Protein AF-A0A6B0WED6-F1 (afdb_monomer_lite)

Foldseek 3Di:
DDDPDPCPPPDDVVVVVVVVVVVVVVVVVVVVVVVVVVVVVVVVVVVVVVVCCVVVVVVVVVVQVLVCQLQVDALVCLLVVVVVVNLVSNQVGPCVVPQKKKKWFDDPPDIQMWIAGNVVSDIDRDDDPVQVVVVVVVVVVLVCVLVVVDDDPQPGWDWDCVDVVHIDIKHFDADPVRRGGIMID

Secondary structure (DSSP, 8-state):
------------HHHHHHHHHHHHHHHHHHHHHHHHHHHHHHHHHHHHHHHHHHHHHHHHHHHHHHHHHHT---HHHHHTT-HHHHHHHHHHS--TT-S-EEEEEEETTEEEEEEEETTTTEEES---HHHHHHHHHHHHHHHHHHTT-----SSSEEEE-SSTTS-EEEEEEE-TTS-EEEEE-

Radius of gyration: 32.75 Å; chains: 1; bounding box: 94×31×85 Å

pLDDT: mean 73.16, std 12.07, range [35.31, 88.31]

Sequence (185 aa):
MHRFGLFRGRWRPDVAVVLVPLLAILVLQYLSSRRLAEVELIAHQTTIARYLDAVTADVRQVYEDAARKMLDIPADVLAAKRFDDIGRHFDAVDTSAARLLFAATLDGCLCLTRYYDPTAGTMSIGAEPDVEVVVLRASTLLRLRQQQWLDLDVSGLDVDEADPANRVVYRFVTGAGGNAIGLVG

Structure (mmCIF, N/CA/C/O backbone):
data_AF-A0A6B0WED6-F1
#
_entry.id   AF-A0A6B0WED6-F1
#
loop_
_atom_site.group_PDB
_atom_site.id
_atom_site.type_symbol
_atom_site.label_atom_id
_atom_site.label_alt_id
_atom_site.label_comp_id
_atom_site.label_asym_id
_atom_site.label_entity_id
_atom_site.label_seq_id
_atom_site.pdbx_PDB_ins_code
_atom_site.Cartn_x
_atom_site.Cartn_y
_atom_site.Cartn_z
_atom_site.occupancy
_atom_site.B_iso_or_equiv
_atom_site.auth_seq_id
_atom_site.auth_comp_id
_atom_site.auth_asym_id
_atom_site.auth_atom_id
_atom_site.pdbx_PDB_model_num
ATOM 1 N N . MET A 1 1 ? 74.799 7.420 -47.072 1.00 38.03 1 MET A N 1
ATOM 2 C CA . MET A 1 1 ? 73.727 8.442 -47.047 1.00 38.03 1 MET A CA 1
ATOM 3 C C . MET A 1 1 ? 72.638 8.021 -48.020 1.00 38.03 1 MET A C 1
ATOM 5 O O . MET A 1 1 ? 72.892 7.919 -49.214 1.00 38.03 1 MET A O 1
ATOM 9 N N . HIS A 1 2 ? 71.483 7.639 -47.475 1.00 37.81 2 HIS A N 1
ATOM 10 C CA . HIS A 1 2 ? 70.396 6.963 -48.181 1.00 37.81 2 HIS A CA 1
ATOM 11 C C . HIS A 1 2 ? 69.675 7.893 -49.164 1.00 37.81 2 HIS A C 1
ATOM 13 O O . HIS A 1 2 ? 69.118 8.917 -48.780 1.00 37.81 2 HIS A O 1
ATOM 19 N N . ARG A 1 3 ? 69.664 7.493 -50.441 1.00 35.31 3 ARG A N 1
ATOM 20 C CA . ARG A 1 3 ? 68.769 8.021 -51.473 1.00 35.31 3 ARG A CA 1
ATOM 21 C C . ARG A 1 3 ? 67.334 7.606 -51.134 1.00 35.31 3 ARG A C 1
ATOM 23 O O . ARG A 1 3 ? 66.995 6.433 -51.258 1.00 35.31 3 ARG A O 1
ATOM 30 N N . PHE A 1 4 ? 66.493 8.567 -50.761 1.00 43.31 4 PHE A N 1
ATOM 31 C CA . PHE A 1 4 ? 65.040 8.425 -50.846 1.00 43.31 4 PHE A CA 1
ATOM 32 C C . PHE A 1 4 ? 64.647 8.398 -52.328 1.00 43.31 4 PHE A C 1
ATOM 34 O O . PHE A 1 4 ? 64.462 9.431 -52.970 1.00 43.31 4 PHE A O 1
ATOM 41 N N . GLY A 1 5 ? 64.599 7.194 -52.897 1.00 41.91 5 GLY A N 1
ATOM 42 C CA . GLY A 1 5 ? 64.026 6.953 -54.213 1.00 41.91 5 GLY A CA 1
ATOM 43 C C . GLY A 1 5 ? 62.507 7.022 -54.122 1.00 41.91 5 GLY A C 1
ATOM 44 O O . GLY A 1 5 ? 61.890 6.190 -53.461 1.00 41.91 5 GLY A O 1
ATOM 45 N N . LEU A 1 6 ? 61.914 8.013 -54.791 1.00 47.06 6 LEU A N 1
ATOM 46 C CA . LEU A 1 6 ? 60.485 8.069 -55.084 1.00 47.06 6 LEU A CA 1
ATOM 47 C C . LEU A 1 6 ? 60.030 6.727 -55.688 1.00 47.06 6 LEU A C 1
ATOM 49 O O . LEU A 1 6 ? 60.289 6.450 -56.860 1.00 47.06 6 LEU A O 1
ATOM 53 N N . PHE A 1 7 ? 59.291 5.922 -54.923 1.00 44.28 7 PHE A N 1
ATOM 54 C CA . PHE A 1 7 ? 58.496 4.822 -55.466 1.00 44.28 7 PHE A CA 1
ATOM 55 C C . PHE A 1 7 ? 57.266 5.405 -56.167 1.00 44.28 7 PHE A C 1
ATOM 57 O O . PHE A 1 7 ? 56.139 5.348 -55.683 1.00 44.28 7 PHE A O 1
ATOM 64 N N . ARG A 1 8 ? 57.478 5.983 -57.352 1.00 50.00 8 ARG A N 1
ATOM 65 C CA . ARG A 1 8 ? 56.398 6.255 -58.303 1.00 50.00 8 ARG A CA 1
ATOM 66 C C . ARG A 1 8 ? 56.139 4.962 -59.080 1.00 50.00 8 ARG A C 1
ATOM 68 O O . ARG A 1 8 ? 56.482 4.831 -60.250 1.00 50.00 8 ARG A O 1
ATOM 75 N N . GLY A 1 9 ? 55.605 3.969 -58.368 1.00 47.69 9 GLY A N 1
ATOM 76 C CA . GLY A 1 9 ? 55.197 2.690 -58.933 1.00 47.69 9 GLY A CA 1
ATOM 77 C C . GLY A 1 9 ? 53.994 2.901 -59.841 1.00 47.69 9 GLY A C 1
ATOM 78 O O . GLY A 1 9 ? 52.894 3.186 -59.374 1.00 47.69 9 GLY A O 1
ATOM 79 N N . ARG A 1 10 ? 54.206 2.793 -61.153 1.00 56.06 10 ARG A N 1
ATOM 80 C CA . ARG A 1 10 ? 53.132 2.691 -62.140 1.00 56.06 10 ARG A CA 1
ATOM 81 C C . ARG A 1 10 ? 52.425 1.356 -61.904 1.00 56.06 10 ARG A C 1
ATOM 83 O O . ARG A 1 10 ? 52.893 0.324 -62.377 1.00 56.06 10 ARG A O 1
ATOM 90 N N . TRP A 1 11 ? 51.355 1.378 -61.112 1.00 56.28 11 TRP A N 1
ATOM 91 C CA . TRP A 1 11 ? 50.492 0.223 -60.877 1.00 56.28 11 TRP A CA 1
ATOM 92 C C . TRP A 1 11 ? 50.057 -0.347 -62.231 1.00 56.28 11 TRP A C 1
ATOM 94 O O . TRP A 1 11 ? 49.506 0.378 -63.062 1.00 56.28 11 TRP A O 1
ATOM 104 N N . ARG A 1 12 ? 50.353 -1.628 -62.491 1.00 54.81 12 ARG A N 1
ATOM 105 C CA . ARG A 1 12 ? 49.771 -2.327 -63.645 1.00 54.81 12 ARG A CA 1
ATOM 106 C C . ARG A 1 12 ? 48.254 -2.389 -63.404 1.00 54.81 12 ARG A C 1
ATOM 108 O O . ARG A 1 12 ? 47.865 -2.720 -62.280 1.00 54.81 12 ARG A O 1
ATOM 115 N N . PRO A 1 13 ? 47.407 -2.066 -64.398 1.00 59.94 13 PRO A N 1
ATOM 116 C CA . PRO A 1 13 ? 45.950 -2.031 -64.226 1.00 59.94 13 PRO A CA 1
ATOM 117 C C . PRO A 1 13 ? 45.387 -3.371 -63.720 1.00 59.94 13 PRO A C 1
ATOM 119 O O . PRO A 1 13 ? 44.409 -3.389 -62.981 1.00 59.94 13 PRO A O 1
ATOM 122 N N . ASP A 1 14 ? 46.082 -4.470 -64.010 1.00 59.84 14 ASP A N 1
ATOM 123 C CA . ASP A 1 14 ? 45.763 -5.830 -63.570 1.00 59.84 14 ASP A CA 1
ATOM 124 C C . ASP A 1 14 ? 45.740 -5.980 -62.035 1.00 59.84 14 ASP A C 1
ATOM 126 O O . ASP A 1 14 ? 44.931 -6.723 -61.488 1.00 59.84 14 ASP A O 1
ATOM 130 N N . VAL A 1 15 ? 46.595 -5.241 -61.316 1.00 61.25 15 VAL A N 1
ATOM 131 C CA . VAL A 1 15 ? 46.663 -5.291 -59.845 1.00 61.25 15 VAL A CA 1
ATOM 132 C C . VAL A 1 15 ? 45.482 -4.547 -59.226 1.00 61.25 15 VAL A C 1
ATOM 134 O O . VAL A 1 15 ? 44.933 -4.995 -58.224 1.00 61.25 15 VAL A O 1
ATOM 137 N N . ALA A 1 16 ? 45.044 -3.444 -59.840 1.00 63.03 16 ALA A N 1
ATOM 138 C CA . ALA A 1 16 ? 43.907 -2.664 -59.357 1.00 63.03 16 ALA A CA 1
ATOM 139 C C . ALA A 1 16 ? 42.589 -3.453 -59.454 1.00 63.03 16 ALA A C 1
ATOM 141 O O . ALA A 1 16 ? 41.771 -3.386 -58.539 1.00 63.03 16 ALA A O 1
ATOM 142 N N . VAL A 1 17 ? 42.419 -4.259 -60.508 1.00 72.81 17 VAL A N 1
ATOM 143 C CA . VAL A 1 17 ? 41.229 -5.108 -60.704 1.00 72.81 17 VAL A CA 1
ATOM 144 C C . VAL A 1 17 ? 41.090 -6.174 -59.613 1.00 72.81 17 VAL A C 1
ATOM 146 O O . VAL A 1 17 ? 39.973 -6.525 -59.251 1.00 72.81 17 VAL A O 1
ATOM 149 N N . VAL A 1 18 ? 42.199 -6.654 -59.044 1.00 72.19 18 VAL A N 1
ATOM 150 C CA . VAL A 1 18 ? 42.187 -7.646 -57.954 1.00 72.19 18 VAL A CA 1
ATOM 151 C C . VAL A 1 18 ? 42.107 -6.978 -56.578 1.00 72.19 18 VAL A C 1
ATOM 153 O O . VAL A 1 18 ? 41.454 -7.495 -55.673 1.00 72.19 18 VAL A O 1
ATOM 156 N N . LEU A 1 19 ? 42.725 -5.805 -56.411 1.00 73.69 19 LEU A N 1
ATOM 157 C CA . LEU A 1 19 ? 42.775 -5.114 -55.120 1.00 73.69 19 LEU A CA 1
ATOM 158 C C . LEU A 1 19 ? 41.419 -4.522 -54.709 1.00 73.69 19 LEU A C 1
ATOM 160 O O . LEU A 1 19 ? 41.073 -4.531 -53.529 1.00 73.69 19 LEU A O 1
ATOM 164 N N . VAL A 1 20 ? 40.648 -4.016 -55.676 1.00 78.06 20 VAL A N 1
ATOM 165 C CA . VAL A 1 20 ? 39.333 -3.396 -55.444 1.00 78.06 20 VAL A CA 1
ATOM 166 C C . VAL A 1 20 ? 38.310 -4.372 -54.840 1.00 78.06 20 VAL A C 1
ATOM 168 O O . VAL A 1 20 ? 37.754 -4.040 -53.792 1.00 78.06 20 VAL A O 1
ATOM 171 N N . PRO A 1 21 ? 38.054 -5.570 -55.406 1.00 77.50 21 PRO A N 1
ATOM 172 C CA . PRO A 1 21 ? 37.112 -6.517 -54.811 1.00 77.50 21 PRO A CA 1
ATOM 173 C C . PRO A 1 21 ? 37.608 -7.055 -53.465 1.00 77.50 21 PRO A C 1
ATOM 175 O O . PRO A 1 21 ? 36.800 -7.271 -52.565 1.00 77.50 21 PRO A O 1
ATOM 178 N N . LEU A 1 22 ? 38.926 -7.199 -53.286 1.00 75.94 22 LEU A N 1
ATOM 179 C CA . LEU A 1 22 ? 39.506 -7.620 -52.011 1.00 75.94 22 LEU A CA 1
ATOM 180 C C . LEU A 1 22 ? 39.233 -6.590 -50.902 1.00 75.94 22 LEU A C 1
ATOM 182 O O . LEU A 1 22 ? 38.779 -6.951 -49.818 1.00 75.94 22 LEU A O 1
ATOM 186 N N . LEU A 1 23 ? 39.447 -5.302 -51.189 1.00 78.38 23 LEU A N 1
ATOM 187 C CA . LEU A 1 23 ? 39.136 -4.210 -50.263 1.00 78.38 23 LEU A CA 1
ATOM 188 C C . LEU A 1 23 ? 37.631 -4.087 -50.009 1.00 78.38 23 LEU A C 1
ATOM 190 O O . LEU A 1 23 ? 37.230 -3.864 -48.870 1.00 78.38 23 LEU A O 1
ATOM 194 N N . ALA A 1 24 ? 36.798 -4.270 -51.036 1.00 78.50 24 ALA A N 1
ATOM 195 C CA . ALA A 1 24 ? 35.346 -4.236 -50.889 1.00 78.50 24 ALA A CA 1
ATOM 196 C C . ALA A 1 24 ? 34.842 -5.341 -49.945 1.00 78.50 24 ALA A C 1
ATOM 198 O O . ALA A 1 24 ? 34.042 -5.062 -49.053 1.00 78.50 24 ALA A O 1
ATOM 199 N N . ILE A 1 25 ? 35.355 -6.570 -50.080 1.00 78.06 25 ILE A N 1
ATOM 200 C CA . ILE A 1 25 ? 35.032 -7.687 -49.177 1.00 78.06 25 ILE A CA 1
ATOM 201 C C . ILE A 1 25 ? 35.520 -7.390 -47.755 1.00 78.06 25 ILE A C 1
ATOM 203 O O . ILE A 1 25 ? 34.788 -7.636 -46.799 1.00 78.06 25 ILE A O 1
ATOM 207 N N . LEU A 1 26 ? 36.716 -6.815 -47.602 1.00 74.81 26 LEU A N 1
ATOM 208 C CA . LEU A 1 26 ? 37.275 -6.475 -46.292 1.00 74.81 26 LEU A CA 1
ATOM 209 C C . LEU A 1 26 ? 36.434 -5.413 -45.564 1.00 74.81 26 LEU A C 1
ATOM 211 O O . LEU A 1 26 ? 36.144 -5.550 -44.377 1.00 74.81 26 LEU A O 1
ATOM 215 N N . VAL A 1 27 ? 36.002 -4.373 -46.282 1.00 78.38 27 VAL A N 1
ATOM 216 C CA . VAL A 1 27 ? 35.128 -3.321 -45.743 1.00 78.38 27 VAL A CA 1
ATOM 217 C C . VAL A 1 27 ? 33.756 -3.890 -45.394 1.00 78.38 27 VAL A C 1
ATOM 219 O O . VAL A 1 27 ? 33.211 -3.560 -44.343 1.00 78.38 27 VAL A O 1
ATOM 222 N N . LEU A 1 28 ? 33.211 -4.783 -46.223 1.00 75.62 28 LEU A N 1
ATOM 223 C CA . LEU A 1 28 ? 31.930 -5.429 -45.950 1.00 75.62 28 LEU A CA 1
ATOM 224 C C . LEU A 1 28 ? 32.000 -6.325 -44.704 1.00 75.62 28 LEU A C 1
ATOM 226 O O . LEU A 1 28 ? 31.110 -6.258 -43.857 1.00 75.62 28 LEU A O 1
ATOM 230 N N . GLN A 1 29 ? 33.080 -7.097 -44.544 1.00 74.38 29 GLN A N 1
ATOM 231 C CA . GLN A 1 29 ? 33.329 -7.883 -43.332 1.00 74.38 29 GLN A CA 1
ATOM 232 C C . GLN A 1 29 ? 33.492 -6.985 -42.104 1.00 74.38 29 GLN A C 1
ATOM 234 O O . GLN A 1 29 ? 32.909 -7.263 -41.061 1.00 74.38 29 GLN A O 1
ATOM 239 N N . TYR A 1 30 ? 34.211 -5.870 -42.230 1.00 72.25 30 TYR A N 1
ATOM 240 C CA . TYR A 1 30 ? 34.394 -4.917 -41.138 1.00 72.25 30 TYR A CA 1
ATOM 241 C C . TYR A 1 30 ? 33.078 -4.258 -40.697 1.00 72.25 30 TYR A C 1
ATOM 243 O O . TYR A 1 30 ? 32.804 -4.136 -39.502 1.00 72.25 30 TYR A O 1
ATOM 251 N N . LEU A 1 31 ? 32.234 -3.870 -41.657 1.00 70.56 31 LEU A N 1
ATOM 252 C CA . LEU A 1 31 ? 30.908 -3.312 -41.390 1.00 70.56 31 LEU A CA 1
ATOM 253 C C . LEU A 1 31 ? 29.970 -4.351 -40.771 1.00 70.56 31 LEU A C 1
ATOM 255 O O . LEU A 1 31 ? 29.221 -4.016 -39.855 1.00 70.56 31 LEU A O 1
ATOM 259 N N . SER A 1 32 ? 30.033 -5.604 -41.229 1.00 61.94 32 SER A N 1
ATOM 260 C CA . SER A 1 32 ? 29.270 -6.707 -40.645 1.00 61.94 32 SER A CA 1
ATOM 261 C C . SER A 1 32 ? 29.683 -6.951 -39.194 1.00 61.94 32 SER A C 1
ATOM 263 O O . SER A 1 32 ? 28.825 -6.959 -38.319 1.00 61.94 32 SER A O 1
ATOM 265 N N . SER A 1 33 ? 30.982 -7.062 -38.905 1.00 58.94 33 SER A N 1
ATOM 266 C CA . SER A 1 33 ? 31.477 -7.287 -37.540 1.00 58.94 33 SER A CA 1
ATOM 267 C C . SER A 1 33 ? 31.110 -6.150 -36.583 1.00 58.94 33 SER A C 1
ATOM 269 O O . SER A 1 33 ? 30.766 -6.408 -35.433 1.00 58.94 33 SER A O 1
ATOM 271 N N . ARG A 1 34 ? 31.108 -4.893 -37.052 1.00 57.91 34 ARG A N 1
ATOM 272 C CA . ARG A 1 34 ? 30.629 -3.758 -36.246 1.00 57.91 34 ARG A CA 1
ATOM 273 C C . ARG A 1 34 ? 29.124 -3.809 -35.982 1.00 57.91 34 ARG A C 1
ATOM 275 O O . ARG A 1 34 ? 28.707 -3.566 -34.856 1.00 57.91 34 ARG A O 1
ATOM 282 N N . ARG A 1 35 ? 28.316 -4.165 -36.987 1.00 57.00 35 ARG A N 1
ATOM 283 C CA . ARG A 1 35 ? 26.861 -4.304 -36.818 1.00 57.00 35 ARG A CA 1
ATOM 284 C C . ARG A 1 35 ? 26.483 -5.456 -35.888 1.00 57.00 35 ARG A C 1
ATOM 286 O O . ARG A 1 35 ? 25.494 -5.331 -35.180 1.00 57.00 35 ARG A O 1
ATOM 293 N N . LEU A 1 36 ? 27.255 -6.546 -35.851 1.00 54.47 36 LEU A N 1
ATOM 294 C CA . LEU A 1 36 ? 27.016 -7.621 -34.880 1.00 54.47 36 LEU A CA 1
ATOM 295 C C . LEU A 1 36 ? 27.377 -7.200 -33.446 1.00 54.47 36 LEU A C 1
ATOM 297 O O . LEU A 1 36 ? 26.610 -7.490 -32.534 1.00 54.47 36 LEU A O 1
ATOM 301 N N . ALA A 1 37 ? 28.469 -6.456 -33.247 1.00 51.38 37 ALA A N 1
ATOM 302 C CA . ALA A 1 37 ? 28.884 -6.004 -31.915 1.00 51.38 37 ALA A CA 1
ATOM 303 C C . ALA A 1 37 ? 27.882 -5.030 -31.256 1.00 51.38 37 ALA A C 1
ATOM 305 O O . ALA A 1 37 ? 27.670 -5.085 -30.046 1.00 51.38 37 ALA A O 1
ATOM 306 N N . GLU A 1 38 ? 27.233 -4.161 -32.039 1.00 54.62 38 GLU A N 1
ATOM 307 C CA . GLU A 1 38 ? 26.187 -3.257 -31.529 1.00 54.62 38 GLU A CA 1
ATOM 308 C C . GLU A 1 38 ? 24.880 -3.999 -31.197 1.00 54.62 38 GLU A C 1
ATOM 310 O O . GLU A 1 38 ? 24.202 -3.657 -30.228 1.00 54.62 38 GLU A O 1
ATOM 315 N N . VAL A 1 39 ? 24.540 -5.049 -31.953 1.00 54.69 39 VAL A N 1
ATOM 316 C CA . VAL A 1 39 ? 23.327 -5.849 -31.715 1.00 54.69 39 VAL A CA 1
ATOM 317 C C . VAL A 1 39 ? 23.495 -6.786 -30.514 1.00 54.69 39 VAL A C 1
ATOM 319 O O . VAL A 1 39 ? 22.546 -6.971 -29.755 1.00 54.69 39 VAL A O 1
ATOM 322 N N . GLU A 1 40 ? 24.691 -7.331 -30.285 1.00 49.94 40 GLU A N 1
ATOM 323 C CA . GLU A 1 40 ? 24.969 -8.240 -29.165 1.00 49.94 40 GLU A CA 1
ATOM 324 C C . GLU A 1 40 ? 24.924 -7.524 -27.805 1.00 49.94 40 GLU A C 1
ATOM 326 O O . GLU A 1 40 ? 24.328 -8.038 -26.859 1.00 49.94 40 GLU A O 1
ATOM 331 N N . LEU A 1 41 ? 25.444 -6.293 -27.713 1.00 51.09 41 LEU A N 1
ATOM 332 C CA . LEU A 1 41 ? 25.390 -5.493 -26.481 1.00 51.09 41 LEU A CA 1
ATOM 333 C C . LEU A 1 41 ? 23.954 -5.114 -26.081 1.00 51.09 41 LEU A C 1
ATOM 335 O O . LEU A 1 41 ? 23.591 -5.211 -24.908 1.00 51.09 41 LEU A O 1
ATOM 339 N N . ILE A 1 42 ? 23.116 -4.736 -27.051 1.00 55.75 42 ILE A N 1
ATOM 340 C CA . ILE A 1 42 ? 21.715 -4.357 -26.803 1.00 55.75 42 ILE A CA 1
ATOM 341 C C . ILE A 1 42 ? 20.856 -5.600 -26.511 1.00 55.75 42 ILE A C 1
ATOM 343 O O . ILE A 1 42 ? 20.003 -5.579 -25.618 1.00 55.75 42 ILE A O 1
ATOM 347 N N . ALA A 1 43 ? 21.098 -6.715 -27.205 1.00 49.62 43 ALA A N 1
ATOM 348 C CA . ALA A 1 43 ? 20.408 -7.978 -26.947 1.00 49.62 43 ALA A CA 1
ATOM 349 C C . ALA A 1 43 ? 20.763 -8.558 -25.567 1.00 49.62 43 ALA A C 1
ATOM 351 O O . ALA A 1 43 ? 19.891 -9.080 -24.871 1.00 49.62 43 ALA A O 1
ATOM 352 N N . HIS A 1 44 ? 22.016 -8.425 -25.126 1.00 51.88 44 HIS A N 1
ATOM 353 C CA . HIS A 1 44 ? 22.441 -8.925 -23.821 1.00 51.88 44 HIS A CA 1
ATOM 354 C C . HIS A 1 44 ? 21.834 -8.113 -22.667 1.00 51.88 44 HIS A C 1
ATOM 356 O O . HIS A 1 44 ? 21.290 -8.694 -21.728 1.00 51.88 44 HIS A O 1
ATOM 362 N N . GLN A 1 45 ? 21.819 -6.780 -22.772 1.00 55.53 45 GLN A N 1
ATOM 363 C CA . GLN A 1 45 ? 21.183 -5.912 -21.772 1.00 55.53 45 GLN A CA 1
ATOM 364 C C . GLN A 1 45 ? 19.671 -6.140 -21.676 1.00 55.53 45 GLN A C 1
ATOM 366 O O . GLN A 1 45 ? 19.128 -6.237 -20.579 1.00 55.53 45 GLN A O 1
ATOM 371 N N . THR A 1 46 ? 18.988 -6.285 -22.813 1.00 55.56 46 THR A N 1
ATOM 372 C CA . THR A 1 46 ? 17.539 -6.540 -22.830 1.00 55.56 46 THR A CA 1
ATOM 373 C C . THR A 1 46 ? 17.180 -7.937 -22.327 1.00 55.56 46 THR A C 1
ATOM 375 O O . THR A 1 46 ? 16.133 -8.106 -21.708 1.00 55.56 46 THR A O 1
ATOM 378 N N . THR A 1 47 ? 18.044 -8.933 -22.532 1.00 58.62 47 THR A N 1
ATOM 379 C CA . THR A 1 47 ? 17.836 -10.289 -22.001 1.00 58.62 47 THR A CA 1
ATOM 380 C C . THR A 1 47 ? 18.026 -10.330 -20.488 1.00 58.62 47 THR A C 1
ATOM 382 O O . THR A 1 47 ? 17.199 -10.915 -19.795 1.00 58.62 47 THR A O 1
ATOM 385 N N . ILE A 1 48 ? 19.064 -9.668 -19.963 1.00 61.31 48 ILE A N 1
ATOM 386 C CA . ILE A 1 48 ? 19.288 -9.565 -18.513 1.00 61.31 48 ILE A CA 1
ATOM 387 C C . ILE A 1 48 ? 18.150 -8.787 -17.847 1.00 61.31 48 ILE A C 1
ATOM 389 O O . ILE A 1 48 ? 17.620 -9.256 -16.846 1.00 61.31 48 ILE A O 1
ATOM 393 N N . ALA A 1 49 ? 17.730 -7.654 -18.420 1.00 58.81 49 ALA A N 1
ATOM 394 C CA . ALA A 1 49 ? 16.601 -6.881 -17.906 1.00 58.81 49 ALA A CA 1
ATOM 395 C C . ALA A 1 49 ? 15.312 -7.713 -17.884 1.00 58.81 49 ALA A C 1
ATOM 397 O O . ALA A 1 49 ? 14.675 -7.809 -16.847 1.00 58.81 49 ALA A O 1
ATOM 398 N N . ARG A 1 50 ? 14.980 -8.416 -18.976 1.00 55.69 50 ARG A N 1
ATOM 399 C CA . ARG A 1 50 ? 13.795 -9.290 -19.019 1.00 55.69 50 ARG A CA 1
ATOM 400 C C . ARG A 1 50 ? 13.867 -10.454 -18.043 1.00 55.69 50 ARG A C 1
ATOM 402 O O . ARG A 1 50 ? 12.842 -10.844 -17.502 1.00 55.69 50 ARG A O 1
ATOM 409 N N . TYR A 1 51 ? 15.046 -11.039 -17.849 1.00 57.22 51 TYR A N 1
ATOM 410 C CA . TYR A 1 51 ? 15.219 -12.121 -16.886 1.00 57.22 51 TYR A CA 1
ATOM 411 C C . TYR A 1 51 ? 15.051 -11.605 -15.456 1.00 57.22 51 TYR A C 1
ATOM 413 O O . TYR A 1 51 ? 14.333 -12.216 -14.673 1.00 57.22 51 TYR A O 1
ATOM 421 N N . LEU A 1 52 ? 15.650 -10.455 -15.131 1.00 58.19 52 LEU A N 1
ATOM 422 C CA . LEU A 1 52 ? 15.455 -9.796 -13.842 1.00 58.19 52 LEU A CA 1
ATOM 423 C C . LEU A 1 52 ? 13.986 -9.419 -13.631 1.00 58.19 52 LEU A C 1
ATOM 425 O O . LEU A 1 52 ? 13.444 -9.750 -12.584 1.00 58.19 52 LEU A O 1
ATOM 429 N N . ASP A 1 53 ? 13.325 -8.824 -14.623 1.00 58.94 53 ASP A N 1
ATOM 430 C CA . ASP A 1 53 ? 11.902 -8.475 -14.566 1.00 58.94 53 ASP A CA 1
ATOM 431 C C . ASP A 1 53 ? 11.028 -9.719 -14.370 1.00 58.94 53 ASP A C 1
ATOM 433 O O . ASP A 1 53 ? 10.114 -9.699 -13.556 1.00 58.94 53 ASP A O 1
ATOM 437 N N . ALA A 1 54 ? 11.321 -10.827 -15.056 1.00 66.88 54 ALA A N 1
ATOM 438 C CA . ALA A 1 54 ? 10.570 -12.072 -14.904 1.00 66.88 54 ALA A CA 1
ATOM 439 C C . ALA A 1 54 ? 10.751 -12.695 -13.510 1.00 66.88 54 ALA A C 1
ATOM 441 O O . ALA A 1 54 ? 9.770 -13.062 -12.871 1.00 66.88 54 ALA A O 1
ATOM 442 N N . VAL A 1 55 ? 11.988 -12.773 -13.006 1.00 62.47 55 VAL A N 1
ATOM 443 C CA . VAL A 1 55 ? 12.254 -13.337 -11.672 1.00 62.47 55 VAL A CA 1
ATOM 444 C C . VAL A 1 55 ? 11.699 -12.437 -10.563 1.00 62.47 55 VAL A C 1
ATOM 446 O O . VAL A 1 55 ? 11.178 -12.929 -9.564 1.00 62.47 55 VAL A O 1
ATOM 449 N N . THR A 1 56 ? 11.785 -11.117 -10.723 1.00 63.22 56 THR A N 1
ATOM 450 C CA . THR A 1 56 ? 11.241 -10.162 -9.746 1.00 63.22 56 THR A CA 1
ATOM 451 C C . THR A 1 56 ? 9.723 -10.059 -9.808 1.00 63.22 56 THR A C 1
ATOM 453 O O . THR A 1 56 ? 9.114 -9.828 -8.767 1.00 63.22 56 THR A O 1
ATOM 456 N N . ALA A 1 57 ? 9.099 -10.281 -10.969 1.00 64.31 57 ALA A N 1
ATOM 457 C CA . ALA A 1 57 ? 7.646 -10.287 -11.110 1.00 64.31 57 ALA A CA 1
ATOM 458 C C . ALA A 1 57 ? 6.995 -11.380 -10.259 1.00 64.31 57 ALA A C 1
ATOM 460 O O . ALA A 1 57 ? 6.049 -11.081 -9.534 1.00 64.31 57 ALA A O 1
ATOM 461 N N . ASP A 1 58 ? 7.534 -12.601 -10.283 1.00 61.16 58 ASP A N 1
ATOM 462 C CA . ASP A 1 58 ? 6.992 -13.718 -9.502 1.00 61.16 58 ASP A CA 1
ATOM 463 C C . ASP A 1 58 ? 7.093 -13.449 -7.995 1.00 61.16 58 ASP A C 1
ATOM 465 O O . ASP A 1 58 ? 6.136 -13.641 -7.244 1.00 61.16 58 ASP A O 1
ATOM 469 N N . VAL A 1 59 ? 8.246 -12.944 -7.546 1.00 64.19 59 VAL A N 1
ATOM 470 C CA . VAL A 1 59 ? 8.466 -12.594 -6.137 1.00 64.19 59 VAL A CA 1
ATOM 471 C C . VAL A 1 59 ? 7.535 -11.460 -5.721 1.00 64.19 59 VAL A C 1
ATOM 473 O O . VAL A 1 59 ? 6.853 -11.563 -4.703 1.00 64.19 59 VAL A O 1
ATOM 476 N N . ARG A 1 60 ? 7.456 -10.399 -6.530 1.00 70.31 60 ARG A N 1
ATOM 477 C CA . ARG A 1 60 ? 6.563 -9.267 -6.283 1.00 70.31 60 ARG A CA 1
ATOM 478 C C . ARG A 1 60 ? 5.114 -9.730 -6.184 1.00 70.31 60 ARG A C 1
ATOM 480 O O . ARG A 1 60 ? 4.437 -9.329 -5.250 1.00 70.31 60 ARG A O 1
ATOM 487 N N . GLN A 1 61 ? 4.666 -10.614 -7.069 1.00 69.12 61 GLN A N 1
ATOM 488 C CA . GLN A 1 61 ? 3.295 -11.112 -7.062 1.00 69.12 61 GLN A CA 1
ATOM 489 C C . GLN A 1 61 ? 2.960 -11.884 -5.778 1.00 69.12 61 GLN A C 1
ATOM 491 O O . GLN A 1 61 ? 1.890 -11.683 -5.213 1.00 69.12 61 GLN A O 1
ATOM 496 N N . VAL A 1 62 ? 3.882 -12.702 -5.258 1.00 70.06 62 VAL A N 1
ATOM 497 C CA . VAL A 1 62 ? 3.682 -13.394 -3.971 1.00 70.06 62 VAL A CA 1
ATOM 498 C C . VAL A 1 62 ? 3.534 -12.396 -2.818 1.00 70.06 62 VAL A C 1
ATOM 500 O O . VAL A 1 62 ? 2.643 -12.556 -1.982 1.00 70.06 62 VAL A O 1
ATOM 503 N N . TYR A 1 63 ? 4.372 -11.356 -2.779 1.00 69.81 63 TYR A N 1
ATOM 504 C CA . TYR A 1 63 ? 4.276 -10.313 -1.754 1.00 69.81 63 TYR A CA 1
ATOM 505 C C . TYR A 1 63 ? 3.020 -9.450 -1.915 1.00 69.81 63 TYR A C 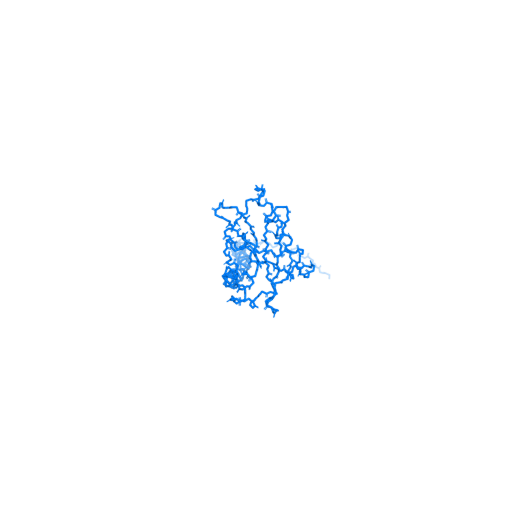1
ATOM 507 O O . TYR A 1 63 ? 2.381 -9.133 -0.917 1.00 69.81 63 TYR A O 1
ATOM 515 N N . GLU A 1 64 ? 2.622 -9.118 -3.143 1.00 75.75 64 GLU A N 1
ATOM 516 C CA . GLU A 1 64 ? 1.388 -8.382 -3.428 1.00 75.75 64 GLU A CA 1
ATOM 517 C C . GLU A 1 64 ? 0.145 -9.188 -3.033 1.00 75.75 64 GLU A C 1
ATOM 519 O O . GLU A 1 64 ? -0.774 -8.635 -2.432 1.00 75.75 64 GLU A O 1
ATOM 524 N N . ASP A 1 65 ? 0.109 -10.492 -3.317 1.00 77.81 65 ASP A N 1
ATOM 525 C CA . ASP A 1 65 ? -1.002 -11.371 -2.942 1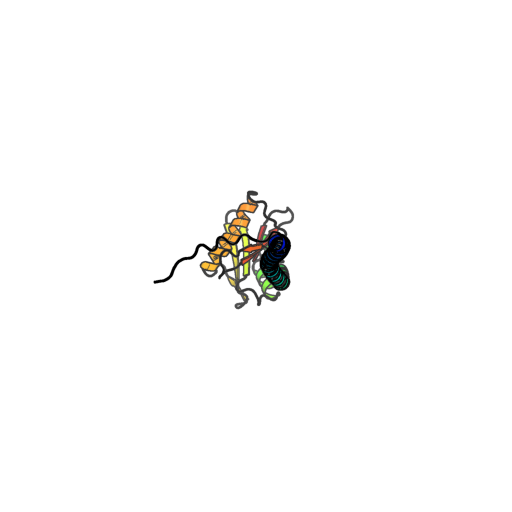.00 77.81 65 ASP A CA 1
ATOM 526 C C . ASP A 1 65 ? -1.095 -11.551 -1.422 1.00 77.81 65 ASP A C 1
ATOM 528 O O . ASP A 1 65 ? -2.195 -11.573 -0.859 1.00 77.81 65 ASP A O 1
ATOM 532 N N . ALA A 1 66 ? 0.050 -11.665 -0.744 1.00 74.69 66 ALA A N 1
ATOM 533 C CA . ALA A 1 66 ? 0.111 -11.727 0.711 1.00 74.69 66 ALA A CA 1
ATOM 534 C C . ALA A 1 66 ? -0.349 -10.402 1.339 1.00 74.69 66 ALA A C 1
ATOM 536 O O . ALA A 1 66 ? -1.251 -10.407 2.177 1.00 74.69 66 ALA A O 1
ATOM 537 N N . ALA A 1 67 ? 0.181 -9.269 0.870 1.00 78.31 67 ALA A N 1
ATOM 538 C CA . ALA A 1 67 ? -0.214 -7.940 1.325 1.00 78.31 67 ALA A CA 1
ATOM 539 C C . ALA A 1 67 ? -1.698 -7.670 1.056 1.00 78.31 67 ALA A C 1
ATOM 541 O O . ALA A 1 67 ? -2.404 -7.176 1.928 1.00 78.31 67 ALA A O 1
ATOM 542 N N . ARG A 1 68 ? -2.222 -8.068 -0.108 1.00 80.75 68 ARG A N 1
ATOM 543 C CA . ARG A 1 68 ? -3.644 -7.915 -0.433 1.00 80.75 68 ARG A CA 1
ATOM 544 C C . ARG A 1 68 ? -4.533 -8.658 0.554 1.00 80.75 68 ARG A C 1
ATOM 546 O O . ARG A 1 68 ? -5.551 -8.101 0.940 1.00 80.75 68 ARG A O 1
ATOM 553 N N . LYS A 1 69 ? -4.157 -9.874 0.963 1.00 79.12 69 LYS A N 1
ATOM 554 C CA . LYS A 1 69 ? -4.895 -10.654 1.971 1.00 79.12 69 LYS A CA 1
ATOM 555 C C . LYS A 1 69 ? -4.793 -10.039 3.365 1.00 79.12 69 LYS A C 1
ATOM 557 O O . LYS A 1 69 ? -5.801 -9.984 4.054 1.00 79.12 69 LYS A O 1
ATOM 562 N N . MET A 1 70 ? -3.608 -9.575 3.764 1.00 77.50 70 MET A N 1
ATOM 563 C CA . MET A 1 70 ? -3.396 -8.911 5.060 1.00 77.50 70 MET A CA 1
ATOM 564 C C . MET A 1 70 ? -4.174 -7.597 5.170 1.00 77.50 70 MET A C 1
ATOM 566 O O . MET A 1 70 ? -4.707 -7.271 6.226 1.00 77.50 70 MET A O 1
ATOM 570 N N . LEU A 1 71 ? -4.246 -6.849 4.070 1.00 81.00 71 LEU A N 1
ATOM 571 C CA . LEU A 1 71 ? -4.878 -5.535 3.994 1.00 81.00 71 LEU A CA 1
ATOM 572 C C . LEU A 1 71 ? -6.341 -5.601 3.527 1.00 81.00 71 LEU A C 1
ATOM 574 O O . LEU A 1 71 ? -6.940 -4.563 3.230 1.00 81.00 71 LEU A O 1
ATOM 578 N N . ASP A 1 72 ? -6.944 -6.792 3.440 1.00 82.19 72 ASP A N 1
ATOM 579 C CA . ASP A 1 72 ? -8.355 -6.956 3.070 1.00 82.19 72 ASP A CA 1
ATOM 580 C C . ASP A 1 72 ? -9.286 -6.738 4.266 1.00 82.19 72 ASP A C 1
ATOM 582 O O . ASP A 1 72 ? -10.002 -7.626 4.730 1.00 82.19 72 ASP A O 1
ATOM 586 N N . ILE A 1 73 ? -9.263 -5.512 4.787 1.00 81.06 73 ILE A N 1
ATOM 587 C CA . ILE A 1 73 ? -10.082 -5.123 5.930 1.00 81.06 73 ILE A CA 1
ATOM 588 C C . ILE A 1 73 ? -11.458 -4.657 5.438 1.00 81.06 73 ILE A C 1
ATOM 590 O O . ILE A 1 73 ? -11.537 -3.779 4.570 1.00 81.06 73 ILE A O 1
ATOM 594 N N . PRO A 1 74 ? -12.563 -5.170 6.016 1.00 77.69 74 PRO A N 1
ATOM 595 C CA . PRO A 1 74 ? -13.899 -4.733 5.643 1.00 77.69 74 PRO A CA 1
ATOM 596 C C . PRO A 1 74 ? -14.090 -3.237 5.900 1.00 77.69 74 PRO A C 1
ATOM 598 O O . PRO A 1 74 ? -13.816 -2.734 6.995 1.00 77.69 74 PRO A O 1
ATOM 601 N N . ALA A 1 75 ? -14.648 -2.541 4.908 1.00 78.75 75 ALA A N 1
ATOM 602 C CA . ALA A 1 75 ? -14.941 -1.112 4.983 1.00 78.75 75 ALA A CA 1
ATOM 603 C C . ALA A 1 75 ? -15.798 -0.740 6.207 1.00 78.75 75 ALA A C 1
ATOM 605 O O . ALA A 1 75 ? -15.578 0.301 6.823 1.00 78.75 75 ALA A O 1
ATOM 606 N N . ASP A 1 76 ? -16.718 -1.620 6.610 1.00 79.56 76 ASP A N 1
ATOM 607 C CA . ASP A 1 76 ? -17.604 -1.411 7.759 1.00 79.56 76 ASP A CA 1
ATOM 608 C C . ASP A 1 76 ? -16.846 -1.360 9.093 1.00 79.56 76 ASP A C 1
ATOM 610 O O . ASP A 1 76 ? -17.198 -0.590 9.988 1.00 79.56 76 ASP A O 1
ATOM 614 N N . VAL A 1 77 ? -15.778 -2.154 9.230 1.00 80.25 77 VAL A N 1
ATOM 615 C CA . VAL A 1 77 ? -14.957 -2.211 10.451 1.00 80.25 77 VAL A CA 1
ATOM 616 C C . VAL A 1 77 ? -14.128 -0.935 10.585 1.00 80.25 77 VAL A C 1
ATOM 618 O O . VAL A 1 77 ? -14.046 -0.359 11.675 1.00 80.25 77 VAL A O 1
ATOM 621 N N . LEU A 1 78 ? -13.570 -0.462 9.467 1.00 81.12 78 LEU A N 1
ATOM 622 C CA . LEU A 1 78 ? -12.787 0.769 9.423 1.00 81.12 78 LEU A CA 1
ATOM 623 C C . LEU A 1 78 ? -13.672 2.009 9.624 1.00 81.12 78 LEU A C 1
ATOM 625 O O . LEU A 1 78 ? -13.343 2.864 10.444 1.00 81.12 78 LEU A O 1
ATOM 629 N N . ALA A 1 79 ? -14.838 2.067 8.971 1.00 78.06 79 ALA A N 1
ATOM 630 C CA . ALA A 1 79 ? -15.812 3.148 9.144 1.00 78.06 79 ALA A CA 1
ATOM 631 C C . ALA A 1 79 ? -16.337 3.238 10.587 1.00 78.06 79 ALA A C 1
ATOM 633 O O . ALA A 1 79 ? -16.531 4.334 11.115 1.00 78.06 79 ALA A O 1
ATOM 634 N N . ALA A 1 80 ? -16.525 2.093 11.252 1.00 80.44 80 ALA A N 1
ATOM 635 C CA . ALA A 1 80 ? -16.927 2.026 12.654 1.00 80.44 80 ALA A CA 1
ATOM 636 C C . ALA A 1 80 ? -15.779 2.314 13.644 1.00 80.44 80 ALA A C 1
ATOM 638 O O . ALA A 1 80 ? -16.009 2.272 14.854 1.00 80.44 80 ALA A O 1
ATOM 639 N N . LYS A 1 81 ? -14.557 2.596 13.161 1.00 81.00 81 LYS A N 1
ATOM 640 C CA . LYS A 1 81 ? -13.353 2.851 13.977 1.00 81.00 81 LYS A CA 1
ATOM 641 C C . LYS A 1 81 ? -13.061 1.726 14.980 1.00 81.00 81 LYS A C 1
ATOM 643 O O . LYS A 1 81 ? -12.543 1.966 16.072 1.00 81.00 81 LYS A O 1
ATOM 648 N N . ARG A 1 82 ? -13.400 0.483 14.625 1.00 82.38 82 ARG A N 1
ATOM 649 C CA . ARG A 1 82 ? -13.218 -0.701 15.480 1.00 82.38 82 ARG A CA 1
ATOM 650 C C . ARG A 1 82 ? -11.792 -1.233 15.351 1.00 82.38 82 ARG A C 1
ATOM 652 O O . ARG A 1 82 ? -11.568 -2.321 14.835 1.00 82.38 82 ARG A O 1
ATOM 659 N N . PHE A 1 83 ? -10.819 -0.450 15.810 1.00 80.44 83 PHE A N 1
ATOM 660 C CA . PHE A 1 83 ? -9.397 -0.785 15.682 1.00 80.44 83 PHE A CA 1
ATOM 661 C C . PHE A 1 83 ? -9.006 -2.087 16.394 1.00 80.44 83 PHE A C 1
ATOM 663 O O . PHE A 1 83 ? -8.116 -2.785 15.921 1.00 80.44 83 PHE A O 1
ATOM 670 N N . ASP A 1 84 ? -9.709 -2.469 17.461 1.00 81.19 84 ASP A N 1
ATOM 671 C CA . ASP A 1 84 ? -9.480 -3.751 18.144 1.00 81.19 84 ASP A CA 1
ATOM 672 C C . ASP A 1 84 ? -9.829 -4.956 17.253 1.00 81.19 84 ASP A C 1
ATOM 674 O O . ASP A 1 84 ? -9.194 -6.006 17.322 1.00 81.19 84 ASP A O 1
ATOM 678 N N . ASP A 1 85 ? -10.827 -4.816 16.381 1.00 82.44 85 ASP A N 1
ATOM 679 C CA . ASP A 1 85 ? -11.213 -5.855 15.424 1.00 82.44 85 ASP A CA 1
ATOM 680 C C . ASP A 1 85 ? -10.211 -5.948 14.277 1.00 82.44 85 ASP A C 1
ATOM 682 O O . ASP A 1 85 ? -9.924 -7.042 13.800 1.00 82.44 85 ASP A O 1
ATOM 686 N N . ILE A 1 86 ? -9.657 -4.802 13.874 1.00 82.19 86 ILE A N 1
ATOM 687 C CA . ILE A 1 86 ? -8.572 -4.720 12.896 1.00 82.19 86 ILE A CA 1
ATOM 688 C C . ILE A 1 86 ? -7.315 -5.392 13.457 1.00 82.19 86 ILE A C 1
ATOM 690 O O . ILE A 1 86 ? -6.703 -6.202 12.773 1.00 82.19 86 ILE A O 1
ATOM 694 N N . GLY A 1 87 ? -6.976 -5.134 14.723 1.00 80.00 87 GLY A N 1
ATOM 695 C CA . GLY A 1 87 ? -5.857 -5.797 15.395 1.00 80.00 87 GLY A CA 1
ATOM 696 C C . GLY A 1 87 ? -6.037 -7.311 15.458 1.00 80.00 87 GLY A C 1
ATOM 697 O O . GLY A 1 87 ? -5.108 -8.046 15.151 1.00 80.00 87 GLY A O 1
ATOM 698 N N . ARG A 1 88 ? -7.251 -7.793 15.756 1.00 83.06 88 ARG A N 1
ATOM 699 C CA . ARG A 1 88 ? -7.568 -9.232 15.711 1.00 83.06 88 ARG A CA 1
ATOM 700 C C . ARG A 1 88 ? -7.511 -9.821 14.303 1.00 83.06 88 ARG A C 1
ATOM 702 O O . ARG A 1 88 ? -7.189 -10.993 14.160 1.00 83.06 88 ARG A O 1
ATOM 709 N N . HIS A 1 89 ? -7.843 -9.041 13.276 1.00 83.31 89 HIS A N 1
ATOM 710 C CA . HIS A 1 89 ? -7.680 -9.468 11.890 1.00 83.31 89 HIS A CA 1
ATOM 711 C C . HIS A 1 89 ? -6.198 -9.617 11.535 1.00 83.31 89 HIS A C 1
ATOM 713 O O . HIS A 1 89 ? -5.812 -10.651 11.004 1.00 83.31 89 HIS A O 1
ATOM 719 N N . PHE A 1 90 ? -5.366 -8.639 11.898 1.00 83.31 90 PHE A N 1
ATOM 720 C CA . PHE A 1 90 ? -3.920 -8.716 11.693 1.00 83.31 90 PHE A CA 1
ATOM 721 C C . PHE A 1 90 ? -3.263 -9.850 12.484 1.00 83.31 90 PHE A C 1
ATOM 723 O O . PHE A 1 90 ? -2.369 -10.498 11.959 1.00 83.31 90 PHE A O 1
ATOM 730 N N . ASP A 1 91 ? -3.743 -10.146 13.690 1.00 82.19 91 ASP A N 1
ATOM 731 C CA . ASP A 1 91 ? -3.272 -11.284 14.491 1.00 82.19 91 ASP A CA 1
ATOM 732 C C . ASP A 1 91 ? -3.654 -12.643 13.870 1.00 82.19 91 ASP A C 1
ATOM 734 O O . ASP A 1 91 ? -2.940 -13.634 13.997 1.00 82.19 91 ASP A O 1
ATOM 738 N N . ALA A 1 92 ? -4.790 -12.702 13.167 1.00 81.12 92 ALA A N 1
ATOM 739 C CA . ALA A 1 92 ? -5.279 -13.921 12.525 1.00 81.12 92 ALA A CA 1
ATOM 740 C C . ALA A 1 92 ? -4.618 -14.218 11.167 1.00 81.12 92 ALA A C 1
ATOM 742 O O . ALA A 1 92 ? -4.707 -15.349 10.680 1.00 81.12 92 ALA A O 1
ATOM 743 N N . VAL A 1 93 ? -4.000 -13.219 10.535 1.00 79.50 93 VAL A N 1
ATOM 744 C CA . VAL A 1 93 ? -3.315 -13.357 9.245 1.00 79.50 93 VAL A CA 1
ATOM 745 C C . VAL A 1 93 ? -1.807 -13.455 9.486 1.00 79.50 93 VAL A C 1
ATOM 747 O O . VAL A 1 93 ? -1.276 -12.878 10.428 1.00 79.50 93 VAL A O 1
ATOM 750 N N . ASP A 1 94 ? -1.094 -14.206 8.647 1.00 73.81 94 ASP A N 1
ATOM 751 C CA . ASP A 1 94 ? 0.367 -14.272 8.728 1.00 73.81 94 ASP A CA 1
ATOM 752 C C . ASP A 1 94 ? 0.968 -12.894 8.424 1.00 73.81 94 ASP A C 1
ATOM 754 O O . ASP A 1 94 ? 0.928 -12.450 7.284 1.00 73.81 94 ASP A O 1
ATOM 758 N N . THR A 1 95 ? 1.499 -12.215 9.440 1.00 73.06 95 THR A N 1
ATOM 759 C CA . THR A 1 95 ? 2.103 -10.875 9.348 1.00 73.06 95 THR A CA 1
ATOM 760 C C . THR A 1 95 ? 3.630 -10.911 9.419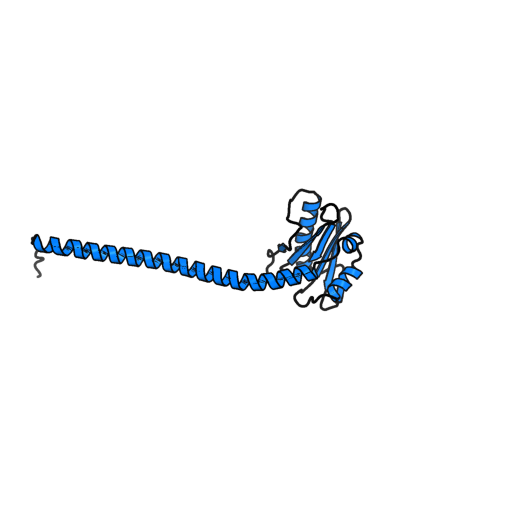 1.00 73.06 95 THR A C 1
ATOM 762 O O . THR A 1 95 ? 4.272 -9.869 9.534 1.00 73.06 95 THR A O 1
ATOM 765 N N . SER A 1 96 ? 4.241 -12.096 9.289 1.00 67.62 96 SER A N 1
ATOM 766 C CA . SER A 1 96 ? 5.689 -12.314 9.457 1.00 67.62 96 SER A CA 1
ATOM 767 C C . SER A 1 96 ? 6.589 -11.505 8.511 1.00 67.62 96 SER A C 1
ATOM 769 O O . SER A 1 96 ? 7.768 -11.310 8.804 1.00 67.62 96 SER A O 1
ATOM 771 N N . ALA A 1 97 ? 6.050 -11.017 7.391 1.00 70.69 97 ALA A N 1
ATOM 772 C CA . ALA A 1 97 ? 6.768 -10.181 6.428 1.00 70.69 97 ALA A CA 1
ATOM 773 C C . ALA A 1 97 ? 6.699 -8.670 6.733 1.00 70.69 97 ALA A C 1
ATOM 775 O O . ALA A 1 97 ? 7.463 -7.902 6.146 1.00 70.69 97 ALA A O 1
ATOM 776 N N . ALA A 1 98 ? 5.801 -8.232 7.620 1.00 77.94 98 ALA A N 1
ATOM 777 C CA . ALA A 1 98 ? 5.594 -6.824 7.941 1.00 77.94 98 ALA A CA 1
ATOM 778 C C . ALA A 1 98 ? 6.338 -6.439 9.227 1.00 77.94 98 ALA A C 1
ATOM 780 O O . ALA A 1 98 ? 6.279 -7.141 10.233 1.00 77.94 98 ALA A O 1
ATOM 781 N N . ARG A 1 99 ? 7.029 -5.292 9.213 1.00 81.81 99 ARG A N 1
ATOM 782 C CA . ARG A 1 99 ? 7.655 -4.724 10.422 1.00 81.81 99 ARG A CA 1
ATOM 783 C C . ARG A 1 99 ? 6.617 -4.065 11.327 1.00 81.81 99 ARG A C 1
ATOM 785 O O . ARG A 1 99 ? 6.687 -4.188 12.543 1.00 81.81 99 ARG A O 1
ATOM 792 N N . LEU A 1 100 ? 5.700 -3.321 10.721 1.00 86.12 100 LEU A N 1
ATOM 793 C CA . LEU A 1 100 ? 4.639 -2.585 11.388 1.00 86.12 100 LEU A CA 1
ATOM 794 C C . LEU A 1 100 ? 3.474 -2.478 10.411 1.00 86.12 100 LEU A C 1
ATOM 796 O O . LEU A 1 100 ? 3.701 -2.229 9.230 1.00 86.12 100 LEU A O 1
ATOM 800 N N . LEU A 1 101 ? 2.262 -2.650 10.915 1.00 86.19 101 LEU A N 1
ATOM 801 C CA . LEU A 1 101 ? 1.027 -2.440 10.168 1.00 86.19 101 LEU A CA 1
ATOM 802 C C . LEU A 1 101 ? 0.355 -1.164 10.673 1.00 86.19 101 LEU A C 1
ATOM 804 O O . LEU A 1 101 ? 0.581 -0.736 11.805 1.00 86.19 101 LEU A O 1
ATOM 808 N N . PHE A 1 102 ? -0.486 -0.538 9.866 1.00 88.00 102 PHE A N 1
ATOM 809 C CA . PHE A 1 102 ? -1.264 0.618 10.270 1.00 88.00 102 PHE A CA 1
ATOM 810 C C . PHE A 1 102 ? -2.640 0.651 9.613 1.00 88.00 102 PHE A C 1
ATOM 812 O O . PHE A 1 102 ? -2.876 0.185 8.502 1.00 88.00 102 PHE A O 1
ATOM 819 N N . ALA A 1 103 ? -3.575 1.267 10.324 1.00 86.69 103 ALA A N 1
ATOM 820 C CA . ALA A 1 103 ? -4.895 1.594 9.825 1.00 86.69 103 ALA A CA 1
ATOM 821 C C . ALA A 1 103 ? -5.164 3.069 10.109 1.00 86.69 103 ALA A C 1
ATOM 823 O O . ALA A 1 103 ? -5.181 3.506 11.262 1.00 86.69 103 ALA A O 1
ATOM 824 N N . ALA A 1 104 ? -5.379 3.838 9.051 1.00 86.38 104 ALA A N 1
ATOM 825 C CA . ALA A 1 104 ? -5.756 5.235 9.105 1.00 86.38 104 ALA A CA 1
ATOM 826 C C . ALA A 1 104 ? -7.189 5.418 8.598 1.00 86.38 104 ALA A C 1
ATOM 828 O O . ALA A 1 104 ? -7.577 4.924 7.542 1.00 86.38 104 ALA A O 1
ATOM 829 N N . THR A 1 105 ? -7.985 6.170 9.344 1.00 86.06 105 THR A N 1
ATOM 830 C CA . THR A 1 105 ? -9.334 6.581 8.946 1.00 86.06 105 THR A CA 1
ATOM 831 C C . THR A 1 105 ? -9.445 8.089 9.036 1.00 86.06 105 THR A C 1
ATOM 833 O O . THR A 1 105 ? -8.818 8.726 9.885 1.00 86.06 105 THR A O 1
ATOM 836 N N . LEU A 1 106 ? -10.269 8.674 8.177 1.00 79.19 106 LEU A N 1
ATOM 837 C CA . LEU A 1 106 ? -10.584 10.093 8.269 1.00 79.19 106 LEU A CA 1
ATOM 838 C C . LEU A 1 106 ? -11.670 10.318 9.324 1.00 79.19 106 LEU A C 1
ATOM 840 O O . LEU A 1 106 ? -12.705 9.653 9.320 1.00 79.19 106 LEU A O 1
ATOM 844 N N . ASP A 1 107 ? -11.433 11.272 10.219 1.00 78.00 107 ASP A N 1
ATOM 845 C CA . ASP A 1 107 ? -12.409 11.772 11.181 1.00 78.00 107 ASP A CA 1
ATOM 846 C C . ASP A 1 107 ? -12.515 13.294 11.066 1.00 78.00 107 ASP A C 1
ATOM 848 O O . ASP A 1 107 ? -11.766 14.061 11.679 1.00 78.00 107 ASP A O 1
ATOM 852 N N . GLY A 1 108 ? -13.414 13.744 10.191 1.00 74.50 108 GLY A N 1
ATOM 853 C CA . GLY A 1 108 ? -13.522 15.154 9.831 1.00 74.50 108 GLY A CA 1
ATOM 854 C C . GLY A 1 108 ? -12.233 15.667 9.181 1.00 74.50 108 GLY A C 1
ATOM 855 O O . GLY A 1 108 ? -11.915 15.295 8.056 1.00 74.50 108 GLY A O 1
ATOM 856 N N . CYS A 1 109 ? -11.502 16.536 9.887 1.00 68.31 109 CYS A N 1
ATOM 857 C CA . CYS A 1 109 ? -10.248 17.138 9.411 1.00 68.31 109 CYS A CA 1
ATOM 858 C C . CYS A 1 109 ? -8.978 16.397 9.860 1.00 68.31 109 CYS A C 1
ATOM 860 O O . CYS A 1 109 ? -7.883 16.791 9.447 1.00 68.31 109 CYS A O 1
ATOM 862 N N . LEU A 1 110 ? -9.104 15.384 10.721 1.00 74.00 110 LEU A N 1
ATOM 863 C CA . LEU A 1 110 ? -7.982 14.651 11.305 1.00 74.00 110 LEU A CA 1
ATOM 864 C C . LEU A 1 110 ? -7.911 13.236 10.726 1.00 74.00 110 LEU A C 1
ATOM 866 O O . LEU A 1 110 ? -8.931 12.563 10.584 1.00 74.00 110 LEU A O 1
ATOM 870 N N . CYS A 1 111 ? -6.699 12.776 10.421 1.00 79.88 111 CYS A N 1
ATOM 871 C CA . CYS A 1 111 ? -6.439 11.367 10.141 1.00 79.88 111 CYS A CA 1
ATOM 872 C C . CYS A 1 111 ? -6.186 10.663 11.476 1.00 79.88 111 CYS A C 1
ATOM 874 O O . CYS A 1 111 ? -5.201 10.952 12.154 1.00 79.88 111 CYS A O 1
ATOM 876 N N . LEU A 1 112 ? -7.088 9.768 11.871 1.00 84.12 112 LEU A N 1
ATOM 877 C CA . LEU A 1 112 ? -6.878 8.887 13.011 1.00 84.12 112 LEU A CA 1
ATOM 878 C C . LEU A 1 112 ? -6.108 7.666 12.528 1.00 84.12 112 LEU A C 1
ATOM 880 O O . LEU A 1 112 ? -6.687 6.791 11.887 1.00 84.12 112 LEU A O 1
ATOM 884 N N . THR A 1 113 ? -4.822 7.619 12.851 1.00 86.12 113 THR A N 1
ATOM 885 C CA . THR A 1 113 ? -3.945 6.490 12.540 1.00 86.12 113 THR A CA 1
ATOM 886 C C . THR A 1 113 ? -3.728 5.643 13.787 1.00 86.12 113 THR A C 1
ATOM 888 O O . THR A 1 113 ? -3.499 6.167 14.878 1.00 86.12 113 THR A O 1
ATOM 891 N N . ARG A 1 114 ? -3.813 4.325 13.629 1.00 86.88 114 ARG A N 1
ATOM 892 C CA . ARG A 1 114 ? -3.391 3.335 14.619 1.00 86.88 114 ARG A CA 1
ATOM 893 C C . ARG A 1 114 ? -2.359 2.425 13.991 1.00 86.88 114 ARG A C 1
ATOM 895 O O . ARG A 1 114 ? -2.496 2.076 12.822 1.00 86.88 114 ARG A O 1
ATOM 902 N N . TYR A 1 115 ? -1.365 2.049 14.776 1.00 88.31 115 TYR A N 1
ATOM 903 C CA . TYR A 1 115 ? -0.290 1.168 14.351 1.00 88.31 115 TYR A CA 1
ATOM 904 C C . TYR A 1 115 ? -0.434 -0.165 15.066 1.00 88.31 115 TYR A C 1
ATOM 906 O O . TYR A 1 115 ? -0.824 -0.194 16.227 1.00 88.31 115 TYR A O 1
ATOM 914 N N . TYR A 1 116 ? -0.133 -1.258 14.388 1.00 85.62 116 TYR A N 1
ATOM 915 C CA . TYR A 1 116 ? -0.121 -2.598 14.939 1.00 85.62 116 TYR A CA 1
ATOM 916 C C . TYR A 1 116 ? 1.285 -3.164 14.816 1.00 85.62 116 TYR A C 1
ATOM 918 O O . TYR A 1 116 ? 1.849 -3.236 13.723 1.00 85.62 116 TYR A O 1
ATOM 926 N N . ASP A 1 117 ? 1.844 -3.548 15.957 1.00 84.88 117 ASP A N 1
ATOM 927 C CA . ASP A 1 117 ? 3.118 -4.245 16.020 1.00 84.88 117 ASP A CA 1
ATOM 928 C C . ASP A 1 117 ? 2.858 -5.761 16.001 1.00 84.88 117 ASP A C 1
ATOM 930 O O . ASP A 1 117 ? 2.302 -6.282 16.975 1.00 84.88 117 ASP A O 1
ATOM 934 N N . PRO A 1 118 ? 3.254 -6.478 14.931 1.00 81.38 118 PRO A N 1
ATOM 935 C CA . PRO A 1 118 ? 3.041 -7.918 14.822 1.00 81.38 118 PRO A CA 1
ATOM 936 C C . PRO A 1 118 ? 3.905 -8.727 15.799 1.00 81.38 118 PRO A C 1
ATOM 938 O O . PRO A 1 118 ? 3.568 -9.863 16.118 1.00 81.38 118 PRO A O 1
ATOM 941 N N . THR A 1 119 ? 5.001 -8.163 16.318 1.00 81.31 119 THR A N 1
ATOM 942 C CA . THR A 1 119 ? 5.853 -8.845 17.306 1.00 81.31 119 THR A CA 1
ATOM 943 C C . THR A 1 119 ? 5.284 -8.755 18.716 1.00 81.31 119 THR A C 1
ATOM 945 O O . THR A 1 119 ? 5.349 -9.720 19.478 1.00 81.31 119 THR A O 1
ATOM 948 N N . ALA A 1 120 ? 4.701 -7.605 19.061 1.00 79.56 120 ALA A N 1
ATOM 949 C CA . ALA A 1 120 ? 4.058 -7.387 20.350 1.00 79.56 120 ALA A CA 1
ATOM 950 C C . ALA A 1 120 ? 2.579 -7.811 20.356 1.00 79.56 120 ALA A C 1
ATOM 952 O O . ALA A 1 120 ? 1.995 -7.939 21.431 1.00 79.56 120 ALA A O 1
ATOM 953 N N . GLY A 1 121 ? 1.963 -7.990 19.182 1.00 78.50 121 GLY A N 1
ATOM 954 C CA . GLY A 1 121 ? 0.542 -8.302 19.025 1.00 78.50 121 GLY A CA 1
ATOM 955 C C . GLY A 1 121 ? -0.380 -7.185 19.521 1.00 78.50 121 GLY A C 1
ATOM 956 O O . GLY A 1 121 ? -1.493 -7.451 19.974 1.00 78.50 121 GLY A O 1
ATOM 957 N N . THR A 1 122 ? 0.079 -5.928 19.511 1.00 80.44 122 THR A N 1
ATOM 958 C CA . THR A 1 122 ? -0.645 -4.805 20.129 1.00 80.44 122 THR A CA 1
ATOM 959 C C . THR A 1 122 ? -0.834 -3.627 19.183 1.00 80.44 122 THR A C 1
ATOM 961 O O . THR A 1 122 ? 0.008 -3.336 18.335 1.00 80.44 122 THR A O 1
ATOM 964 N N . MET A 1 123 ? -1.966 -2.936 19.353 1.00 82.94 123 MET A N 1
ATOM 965 C CA . MET A 1 123 ? -2.274 -1.673 18.681 1.00 82.94 123 MET A CA 1
ATOM 966 C C . MET A 1 123 ? -1.748 -0.489 19.505 1.00 82.94 123 MET A C 1
ATOM 968 O O . MET A 1 123 ? -2.130 -0.318 20.665 1.00 82.94 123 MET A O 1
ATOM 972 N N . SER A 1 124 ? -0.941 0.377 18.899 1.00 84.50 124 SER A N 1
ATOM 973 C CA . SER A 1 124 ? -0.456 1.631 19.471 1.00 84.50 124 SER A CA 1
ATOM 974 C C . SER A 1 124 ? -1.040 2.856 18.749 1.00 84.50 124 SER A C 1
ATOM 976 O O . SER A 1 124 ? -1.608 2.787 17.656 1.00 84.50 124 SER A O 1
ATOM 978 N N . ILE A 1 125 ? -0.947 4.012 19.412 1.00 80.50 125 ILE A N 1
ATOM 979 C CA . ILE A 1 125 ? -1.395 5.316 18.882 1.00 80.50 125 ILE A CA 1
ATOM 980 C C . ILE A 1 125 ? -0.256 6.044 18.156 1.00 80.50 125 ILE A C 1
ATOM 982 O O . ILE A 1 125 ? -0.514 6.933 17.354 1.00 80.50 125 ILE A O 1
ATOM 986 N N . GLY A 1 126 ? 0.989 5.655 18.424 1.00 82.38 126 GLY A N 1
ATOM 987 C CA . GLY A 1 126 ? 2.179 6.255 17.837 1.00 82.38 126 GLY A CA 1
ATOM 988 C C . GLY A 1 126 ? 3.198 5.193 17.457 1.00 82.38 126 GLY A C 1
ATOM 989 O O . GLY A 1 126 ? 3.201 4.089 18.019 1.00 82.38 126 GLY A O 1
ATOM 990 N N . ALA A 1 127 ? 4.039 5.551 16.501 1.00 83.88 127 ALA A N 1
ATOM 991 C CA . ALA A 1 127 ? 5.141 4.742 16.011 1.00 83.88 127 ALA A CA 1
ATOM 992 C C . ALA A 1 127 ? 6.461 5.512 16.158 1.00 83.88 127 ALA A C 1
ATOM 994 O O . ALA A 1 127 ? 6.523 6.601 16.727 1.00 83.88 127 ALA A O 1
ATOM 995 N N . GLU A 1 128 ? 7.545 4.922 15.669 1.00 84.81 128 GLU A N 1
ATOM 996 C CA . GLU A 1 128 ? 8.818 5.626 15.545 1.00 84.81 128 GLU A CA 1
ATOM 997 C C . GLU A 1 128 ? 8.661 6.845 14.608 1.00 84.81 128 GLU A C 1
ATOM 999 O O . GLU A 1 128 ? 7.961 6.725 13.597 1.00 84.81 128 GLU A O 1
ATOM 1004 N N . PRO A 1 129 ? 9.301 8.000 14.890 1.00 82.94 129 PRO A N 1
ATOM 1005 C CA . PRO A 1 129 ? 9.091 9.235 14.126 1.00 82.94 129 PRO A CA 1
ATOM 1006 C C . PRO A 1 129 ? 9.293 9.070 12.616 1.00 82.94 129 PRO A C 1
ATOM 1008 O O . PRO A 1 129 ? 8.543 9.636 11.823 1.00 82.94 129 PRO A O 1
ATOM 1011 N N . ASP A 1 130 ? 10.272 8.257 12.219 1.00 84.06 130 ASP A N 1
ATOM 1012 C CA . ASP A 1 130 ? 10.577 7.991 10.812 1.00 84.06 130 ASP A CA 1
ATOM 1013 C C . ASP A 1 130 ? 9.422 7.253 10.117 1.00 84.06 130 ASP A C 1
ATOM 1015 O O . ASP A 1 130 ? 9.051 7.588 8.993 1.00 84.06 130 ASP A O 1
ATOM 1019 N N . VAL A 1 131 ? 8.779 6.312 10.816 1.00 83.38 131 VAL A N 1
ATOM 1020 C CA . VAL A 1 131 ? 7.609 5.580 10.311 1.00 83.38 131 VAL A CA 1
ATOM 1021 C C . VAL A 1 131 ? 6.383 6.488 10.252 1.00 83.38 131 VAL A C 1
ATOM 1023 O O . VAL A 1 131 ? 5.645 6.469 9.265 1.00 83.38 131 VAL A O 1
ATOM 1026 N N . GLU A 1 132 ? 6.178 7.326 11.271 1.00 85.88 132 GLU A N 1
ATOM 1027 C CA . GLU A 1 132 ? 5.061 8.274 11.296 1.00 85.88 132 GLU A CA 1
ATOM 1028 C C . GLU A 1 132 ? 5.111 9.248 10.117 1.00 85.88 132 GLU A C 1
ATOM 1030 O O . GLU A 1 132 ? 4.068 9.569 9.551 1.00 85.88 132 GLU A O 1
ATOM 1035 N N . VAL A 1 133 ? 6.301 9.686 9.692 1.00 85.62 133 VAL A N 1
ATOM 1036 C CA . VAL A 1 133 ? 6.461 10.568 8.525 1.00 85.62 133 VAL A CA 1
ATOM 1037 C C . VAL A 1 133 ? 6.020 9.881 7.231 1.00 85.62 133 VAL A C 1
ATOM 1039 O O . VAL A 1 133 ? 5.355 10.514 6.402 1.00 85.62 133 VAL A O 1
ATOM 1042 N N . VAL A 1 134 ? 6.359 8.603 7.041 1.00 84.81 134 VAL A N 1
ATOM 1043 C CA . VAL A 1 134 ? 5.956 7.858 5.837 1.00 84.81 134 VAL A CA 1
ATOM 1044 C C . VAL A 1 134 ? 4.450 7.596 5.844 1.00 84.81 134 VAL A C 1
ATOM 1046 O O . VAL A 1 134 ? 3.771 7.853 4.850 1.00 84.81 134 VAL A O 1
ATOM 1049 N N . VAL A 1 135 ? 3.886 7.198 6.985 1.00 84.75 135 VAL A N 1
ATOM 1050 C CA . VAL A 1 135 ? 2.436 6.984 7.107 1.00 84.75 135 VAL A CA 1
ATOM 1051 C C . VAL A 1 135 ? 1.657 8.296 6.986 1.00 84.75 135 VAL A C 1
ATOM 1053 O O . VAL A 1 135 ? 0.600 8.340 6.351 1.00 84.75 135 VAL A O 1
ATOM 1056 N N . LEU A 1 136 ? 2.192 9.407 7.498 1.00 85.88 136 LEU A N 1
ATOM 1057 C CA . LEU A 1 136 ? 1.621 10.734 7.288 1.00 85.88 136 LEU A CA 1
ATOM 1058 C C . LEU A 1 136 ? 1.591 11.079 5.796 1.00 85.88 136 LEU A C 1
ATOM 1060 O O . LEU A 1 136 ? 0.558 11.521 5.299 1.00 85.88 136 LEU A O 1
ATOM 1064 N N . ARG A 1 137 ? 2.676 10.820 5.060 1.00 84.50 137 ARG A N 1
ATOM 1065 C CA . ARG A 1 137 ? 2.724 11.020 3.607 1.00 84.50 137 ARG A CA 1
ATOM 1066 C C . ARG A 1 137 ? 1.659 10.194 2.887 1.00 84.50 137 ARG A C 1
ATOM 1068 O O . ARG A 1 137 ? 0.867 10.776 2.149 1.00 84.50 137 ARG A O 1
ATOM 1075 N N . ALA A 1 138 ? 1.555 8.897 3.166 1.00 83.38 138 ALA A N 1
ATOM 1076 C CA . ALA A 1 138 ? 0.528 8.041 2.571 1.00 83.38 138 ALA A CA 1
ATOM 1077 C C . ALA A 1 138 ? -0.896 8.524 2.928 1.00 83.38 138 ALA A C 1
ATOM 1079 O O . ALA A 1 138 ? -1.767 8.647 2.066 1.00 83.38 138 ALA A O 1
ATOM 1080 N N . SER A 1 139 ? -1.134 8.918 4.183 1.00 82.81 139 SER A N 1
ATOM 1081 C CA . SER A 1 139 ? -2.434 9.451 4.619 1.00 82.81 139 SER A CA 1
ATOM 1082 C C . SER A 1 139 ? -2.773 10.828 4.027 1.00 82.81 139 SER A C 1
ATOM 1084 O O . SER A 1 139 ? -3.951 11.164 3.887 1.00 82.81 139 SER A O 1
ATOM 1086 N N . THR A 1 140 ? -1.787 11.630 3.607 1.00 81.81 140 THR A N 1
ATOM 1087 C CA . THR A 1 140 ? -2.076 12.876 2.878 1.00 81.81 140 THR A CA 1
ATOM 1088 C C . THR A 1 140 ? -2.700 12.606 1.512 1.00 81.81 140 THR A C 1
ATOM 1090 O O . THR A 1 140 ? -3.596 13.348 1.104 1.00 81.81 140 THR A O 1
ATOM 1093 N N . LEU A 1 141 ? -2.324 11.506 0.847 1.00 79.50 141 LEU A N 1
ATOM 1094 C CA . LEU A 1 141 ? -2.924 11.098 -0.427 1.00 79.50 141 LEU A CA 1
ATOM 1095 C C . LEU A 1 141 ? -4.402 10.743 -0.256 1.00 79.50 141 LEU A C 1
ATOM 1097 O O . LEU A 1 141 ? -5.235 11.147 -1.069 1.00 79.50 141 LEU A O 1
ATOM 1101 N N . LEU A 1 142 ? -4.749 10.080 0.853 1.00 80.06 142 LEU A N 1
ATOM 1102 C CA . LEU A 1 142 ? -6.140 9.810 1.223 1.00 80.06 142 LEU A CA 1
ATOM 1103 C C . LEU A 1 142 ? -6.956 11.112 1.321 1.00 80.06 142 LEU A C 1
ATOM 1105 O O . LEU A 1 142 ? -8.071 11.191 0.803 1.00 80.06 142 LEU A O 1
ATOM 1109 N N . ARG A 1 143 ? -6.391 12.157 1.935 1.00 79.00 143 ARG A N 1
ATOM 1110 C CA . ARG A 1 143 ? -7.060 13.457 2.085 1.00 79.00 143 ARG A CA 1
ATOM 1111 C C . ARG A 1 143 ? -7.231 14.189 0.755 1.00 79.00 143 ARG A C 1
ATOM 1113 O O . ARG A 1 143 ? -8.318 14.695 0.479 1.00 79.00 143 ARG A O 1
ATOM 1120 N N . LEU A 1 144 ? -6.186 14.231 -0.073 1.00 78.50 144 LEU A N 1
ATOM 1121 C CA . LEU A 1 144 ? -6.249 14.844 -1.407 1.00 78.50 144 LEU A CA 1
ATOM 1122 C C . LEU A 1 144 ? -7.319 14.173 -2.276 1.00 78.50 144 LEU A C 1
ATOM 1124 O O . LEU A 1 144 ? -8.059 14.842 -3.000 1.00 78.50 144 LEU A O 1
ATOM 1128 N N . ARG A 1 145 ? -7.458 12.854 -2.140 1.00 75.00 145 ARG A N 1
ATOM 1129 C CA . ARG A 1 145 ? -8.500 12.087 -2.813 1.00 75.00 145 ARG A CA 1
ATOM 1130 C C . ARG A 1 145 ? -9.901 12.390 -2.290 1.00 75.00 145 ARG A C 1
ATOM 1132 O O . ARG A 1 145 ? -10.816 12.547 -3.092 1.00 75.00 145 ARG A O 1
ATOM 1139 N N . GLN A 1 146 ? -10.095 12.488 -0.974 1.00 75.69 146 GLN A N 1
ATOM 1140 C CA . GLN A 1 146 ? -11.403 12.834 -0.399 1.00 75.69 146 GLN A CA 1
ATOM 1141 C C . GLN A 1 1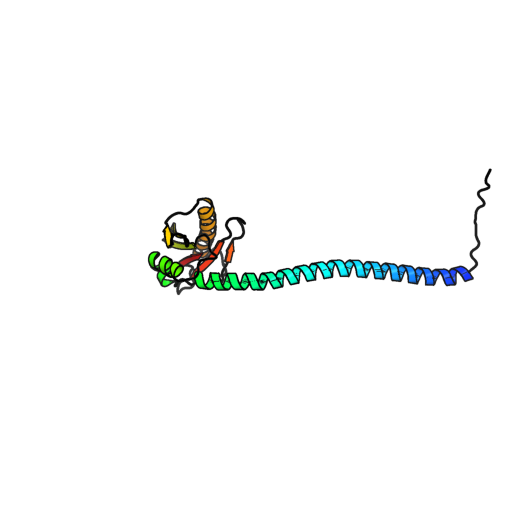46 ? -11.901 14.197 -0.910 1.00 75.69 146 GLN A C 1
ATOM 1143 O O . GLN A 1 146 ? -13.096 14.384 -1.123 1.00 75.69 146 GLN A O 1
ATOM 1148 N N . GLN A 1 147 ? -10.981 15.133 -1.157 1.00 76.25 147 GLN A N 1
ATOM 1149 C CA . GLN A 1 147 ? -11.286 16.434 -1.759 1.00 76.25 147 GLN A CA 1
ATOM 1150 C C . GLN A 1 147 ? -11.509 16.376 -3.281 1.00 76.25 147 GLN A C 1
ATOM 1152 O O . GLN A 1 147 ? -11.757 17.413 -3.890 1.00 76.25 147 GLN A O 1
ATOM 1157 N N . GLN A 1 148 ? -11.453 15.184 -3.888 1.00 71.56 148 GLN A N 1
ATOM 1158 C CA . GLN A 1 148 ? -11.562 14.937 -5.331 1.00 71.56 148 GLN A CA 1
ATOM 1159 C C . GLN A 1 148 ? -10.506 15.685 -6.160 1.00 71.56 148 GLN A C 1
ATOM 1161 O O . GLN A 1 148 ? -10.713 15.972 -7.335 1.00 71.56 148 GLN A O 1
ATOM 1166 N N . TRP A 1 149 ? -9.361 16.017 -5.556 1.00 63.06 149 TRP A N 1
ATOM 1167 C CA . TRP A 1 149 ? -8.274 16.716 -6.249 1.00 63.06 149 TRP A CA 1
ATOM 1168 C C . TRP A 1 149 ? -7.353 15.764 -7.008 1.00 63.06 149 TRP A C 1
ATOM 1170 O O . TRP A 1 149 ? -6.588 16.206 -7.863 1.00 63.06 149 TRP A O 1
ATOM 1180 N N . LEU A 1 150 ? -7.420 14.468 -6.697 1.00 68.00 150 LEU A N 1
ATOM 1181 C CA . LEU A 1 150 ? -6.590 13.437 -7.300 1.00 68.00 150 LEU A CA 1
ATOM 1182 C C . LEU A 1 150 ? -7.437 12.202 -7.621 1.00 68.00 150 LEU A C 1
ATOM 1184 O O . LEU A 1 150 ? -8.087 11.644 -6.733 1.00 68.00 150 LEU A O 1
ATOM 1188 N N . ASP A 1 151 ? -7.400 11.775 -8.881 1.00 65.69 151 ASP A N 1
ATOM 1189 C CA . ASP A 1 151 ? -8.003 10.523 -9.336 1.00 65.69 151 ASP A CA 1
ATOM 1190 C C . ASP A 1 151 ? -6.944 9.416 -9.271 1.00 65.69 151 ASP A C 1
ATOM 1192 O O . ASP A 1 151 ? -6.232 9.134 -10.233 1.00 65.69 151 ASP A O 1
ATOM 1196 N N . LEU A 1 152 ? -6.741 8.876 -8.069 1.00 65.06 152 LEU A N 1
ATOM 1197 C CA . LEU A 1 152 ? -5.872 7.718 -7.854 1.00 65.06 152 LEU A CA 1
ATOM 1198 C C . LEU A 1 152 ? -6.651 6.434 -8.177 1.00 65.06 152 LEU A C 1
ATOM 1200 O O . LEU A 1 152 ? -7.870 6.389 -8.023 1.00 65.06 152 LEU A O 1
ATOM 1204 N N . ASP A 1 153 ? -5.995 5.335 -8.525 1.00 65.00 153 ASP A N 1
ATOM 1205 C CA . ASP A 1 153 ? -6.683 4.039 -8.549 1.00 65.00 153 ASP A CA 1
ATOM 1206 C C . ASP A 1 153 ? -6.886 3.553 -7.097 1.00 65.00 153 ASP A C 1
ATOM 1208 O O . ASP A 1 153 ? -5.931 3.412 -6.343 1.00 65.00 153 ASP A O 1
ATOM 1212 N N . VAL A 1 154 ? -8.138 3.389 -6.650 1.00 64.38 154 VAL A N 1
ATOM 1213 C CA . VAL A 1 154 ? -8.483 2.860 -5.301 1.00 64.38 154 VAL A CA 1
ATOM 1214 C C . VAL A 1 154 ? -8.514 1.339 -5.264 1.00 64.38 154 VAL A C 1
ATOM 1216 O O . VAL A 1 154 ? -8.614 0.743 -4.194 1.00 64.38 154 VAL A O 1
ATOM 1219 N N . SER A 1 155 ? -8.501 0.711 -6.432 1.00 60.19 155 SER A N 1
ATOM 1220 C CA . SER A 1 155 ? -8.754 -0.719 -6.580 1.00 60.19 155 SER A CA 1
ATOM 1221 C C . SER A 1 155 ? -7.501 -1.544 -6.271 1.00 60.19 155 SER A C 1
ATOM 1223 O O . SER A 1 155 ? -7.590 -2.760 -6.091 1.00 60.19 155 SER A O 1
ATOM 1225 N N . GLY A 1 156 ? -6.341 -0.881 -6.238 1.00 68.62 156 GLY A N 1
ATOM 1226 C CA . GLY A 1 156 ? -5.020 -1.486 -6.172 1.00 68.62 156 GLY A CA 1
ATOM 1227 C C . GLY A 1 156 ? -4.329 -1.375 -4.816 1.00 68.62 156 GLY A C 1
ATOM 1228 O O . GLY A 1 156 ? -4.669 -0.558 -3.960 1.00 68.62 156 GLY A O 1
ATOM 1229 N N . LEU A 1 157 ? -3.331 -2.239 -4.666 1.00 78.06 157 LEU A N 1
ATOM 1230 C CA . LEU A 1 157 ? -2.251 -2.103 -3.702 1.00 78.06 157 LEU A CA 1
ATOM 1231 C C . LEU A 1 157 ? -1.248 -1.095 -4.279 1.00 78.06 157 LEU A C 1
ATOM 1233 O O . LEU A 1 157 ? -0.885 -1.223 -5.448 1.00 78.06 157 LEU A O 1
ATOM 1237 N N . ASP A 1 158 ? -0.820 -0.120 -3.489 1.00 81.12 158 ASP A N 1
ATOM 1238 C CA . ASP A 1 158 ? 0.186 0.867 -3.880 1.00 81.12 158 ASP A CA 1
ATOM 1239 C C . ASP A 1 158 ? 1.410 0.756 -2.964 1.00 81.12 158 ASP A C 1
ATOM 1241 O O . ASP A 1 158 ? 1.314 0.280 -1.829 1.00 81.12 158 ASP A O 1
ATOM 1245 N N . VAL A 1 159 ? 2.576 1.152 -3.468 1.00 80.81 159 VAL A N 1
ATOM 1246 C CA . VAL A 1 159 ? 3.855 1.026 -2.764 1.00 80.81 159 VAL A CA 1
ATOM 1247 C C . VAL A 1 159 ? 4.577 2.366 -2.785 1.00 80.81 159 VAL A C 1
ATOM 1249 O O . VAL A 1 159 ? 4.995 2.848 -3.836 1.00 80.81 159 VAL A O 1
ATOM 1252 N N . ASP A 1 160 ? 4.769 2.954 -1.606 1.00 81.25 160 ASP A N 1
ATOM 1253 C CA . ASP A 1 160 ? 5.659 4.096 -1.422 1.00 81.25 160 ASP A CA 1
ATOM 1254 C C . ASP A 1 160 ? 7.094 3.597 -1.199 1.00 8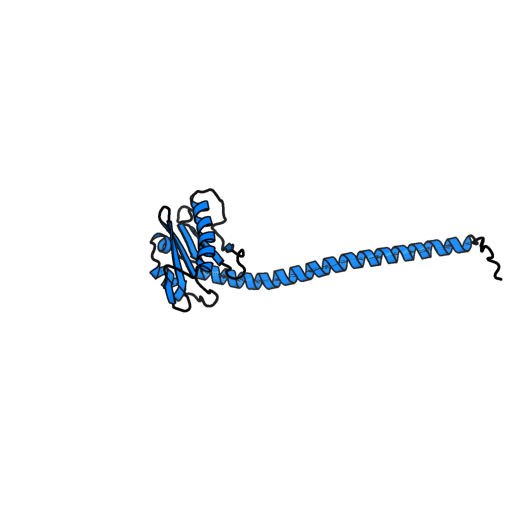1.25 160 ASP A C 1
ATOM 1256 O O . ASP A 1 160 ? 7.431 3.036 -0.153 1.00 81.25 160 ASP A O 1
ATOM 1260 N N . GLU A 1 161 ? 7.942 3.800 -2.209 1.00 80.81 161 GLU A N 1
ATOM 1261 C CA . GLU A 1 161 ? 9.377 3.489 -2.170 1.00 80.81 161 GLU A CA 1
ATOM 1262 C C . GLU A 1 161 ? 10.259 4.722 -1.923 1.00 80.81 161 GLU A C 1
ATOM 1264 O O . GLU A 1 161 ? 11.481 4.650 -2.063 1.00 80.81 161 GLU A O 1
ATOM 1269 N N . ALA A 1 162 ? 9.674 5.873 -1.579 1.00 80.25 162 ALA A N 1
ATOM 1270 C CA . ALA A 1 162 ? 10.433 7.111 -1.435 1.00 80.25 162 ALA A CA 1
ATOM 1271 C C . ALA A 1 162 ? 11.452 7.069 -0.282 1.00 80.25 162 ALA A C 1
ATOM 1273 O O . ALA A 1 162 ? 12.446 7.794 -0.331 1.00 80.25 162 ALA A O 1
ATOM 1274 N N . ASP A 1 163 ? 11.218 6.235 0.736 1.00 76.81 163 ASP A N 1
ATOM 1275 C CA . ASP A 1 163 ? 12.217 5.876 1.742 1.00 76.81 163 ASP A CA 1
ATOM 1276 C C . ASP A 1 163 ? 12.607 4.392 1.588 1.00 76.81 163 ASP A C 1
ATOM 1278 O O . ASP A 1 163 ? 11.806 3.506 1.897 1.00 76.81 163 ASP A O 1
ATOM 1282 N N . PRO A 1 164 ? 13.839 4.078 1.141 1.00 77.50 164 PRO A N 1
ATOM 1283 C CA . PRO A 1 164 ? 14.269 2.697 0.964 1.00 77.50 164 PRO A CA 1
ATOM 1284 C C . PRO A 1 164 ? 14.378 1.919 2.284 1.00 77.50 164 PRO A C 1
ATOM 1286 O O . PRO A 1 164 ? 14.348 0.689 2.239 1.00 77.50 164 PRO A O 1
ATOM 1289 N N . ALA A 1 165 ? 14.512 2.601 3.428 1.00 78.12 165 ALA A N 1
ATOM 1290 C CA . ALA A 1 165 ? 14.544 1.978 4.750 1.00 78.12 165 ALA A CA 1
ATOM 1291 C C . ALA A 1 165 ? 13.137 1.709 5.310 1.00 78.12 165 ALA A C 1
ATOM 1293 O O . ALA A 1 165 ? 12.969 0.796 6.118 1.00 78.12 165 ALA A O 1
ATOM 1294 N N . ASN A 1 166 ? 12.133 2.464 4.855 1.00 79.38 166 ASN A N 1
ATOM 1295 C CA . ASN A 1 166 ? 10.747 2.388 5.313 1.00 79.38 166 ASN A CA 1
ATOM 1296 C C . ASN A 1 166 ? 9.795 2.352 4.112 1.00 79.38 166 ASN A C 1
ATOM 1298 O O . ASN A 1 166 ? 8.997 3.266 3.901 1.00 79.38 166 ASN A O 1
ATOM 1302 N N . ARG A 1 167 ? 9.893 1.286 3.311 1.00 82.12 167 ARG A N 1
ATOM 1303 C CA . ARG A 1 167 ? 8.951 1.045 2.213 1.00 82.12 167 ARG A CA 1
ATOM 1304 C C . ARG A 1 167 ? 7.579 0.742 2.791 1.00 82.12 167 ARG A C 1
ATOM 1306 O O . ARG A 1 167 ? 7.464 -0.129 3.654 1.00 82.12 167 ARG A O 1
ATOM 1313 N N . VAL A 1 168 ? 6.556 1.428 2.298 1.00 84.88 168 VAL A N 1
ATOM 1314 C CA . VAL A 1 168 ? 5.187 1.249 2.782 1.00 84.88 168 VAL A CA 1
ATOM 1315 C C . VAL A 1 168 ? 4.315 0.729 1.660 1.00 84.88 168 VAL A C 1
ATOM 1317 O O . VAL A 1 168 ? 4.197 1.348 0.609 1.00 84.88 168 VAL A O 1
ATOM 1320 N N . VAL A 1 169 ? 3.691 -0.414 1.909 1.00 86.19 169 VAL A N 1
ATOM 1321 C CA . VAL A 1 169 ? 2.684 -0.999 1.033 1.00 86.19 169 VAL A CA 1
ATOM 1322 C C . VAL A 1 169 ? 1.333 -0.646 1.625 1.00 86.19 169 VAL A C 1
ATOM 1324 O O . VAL A 1 169 ? 1.086 -0.952 2.782 1.00 86.19 169 VAL A O 1
ATOM 1327 N N . TYR A 1 170 ? 0.461 0.003 0.866 1.00 86.69 170 TYR A N 1
ATOM 1328 C CA . TYR A 1 170 ? -0.823 0.449 1.384 1.00 86.69 170 TYR A CA 1
ATOM 1329 C C . TYR A 1 170 ? -1.950 0.243 0.383 1.00 86.69 170 TYR A C 1
ATOM 1331 O O . TYR A 1 170 ? -1.757 0.116 -0.824 1.00 86.69 170 TYR A O 1
ATOM 1339 N N . ARG A 1 171 ? -3.171 0.226 0.901 1.00 85.88 171 ARG A N 1
ATOM 1340 C CA . ARG A 1 171 ? -4.399 0.112 0.128 1.00 85.88 171 ARG A CA 1
ATOM 1341 C C . ARG A 1 171 ? -5.421 1.110 0.642 1.00 85.88 171 ARG A C 1
ATOM 1343 O O . ARG A 1 171 ? -5.615 1.273 1.849 1.00 85.88 171 ARG A O 1
ATOM 1350 N N . PHE A 1 172 ? -6.122 1.750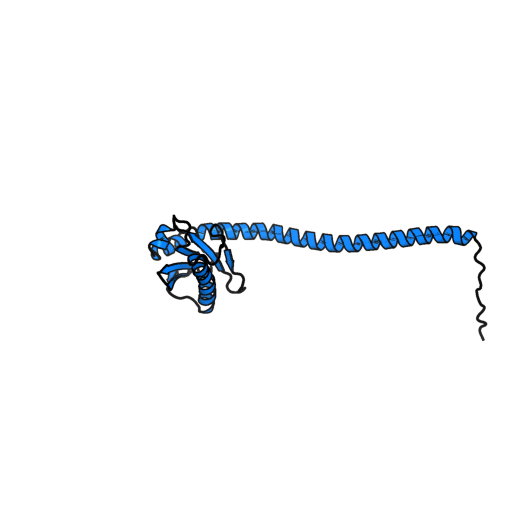 -0.287 1.00 83.94 172 PHE A N 1
ATOM 1351 C CA . PHE A 1 172 ? -7.282 2.563 0.049 1.00 83.94 172 PHE A CA 1
ATOM 1352 C C . PHE A 1 172 ? -8.491 1.672 0.319 1.00 83.94 172 PHE A C 1
ATOM 1354 O O . PHE A 1 172 ? -8.826 0.786 -0.466 1.00 83.94 172 PHE A O 1
ATOM 1361 N N . VAL A 1 173 ? -9.189 1.946 1.415 1.00 82.75 173 VAL A N 1
ATOM 1362 C CA . VAL A 1 173 ? -10.461 1.297 1.722 1.00 82.75 173 VAL A CA 1
ATOM 1363 C C . VAL A 1 173 ? -11.580 2.227 1.275 1.00 82.75 173 VAL A C 1
ATOM 1365 O O . VAL A 1 173 ? -11.675 3.369 1.733 1.00 82.75 173 VAL A O 1
ATOM 1368 N N . THR A 1 174 ? -12.423 1.754 0.360 1.00 79.69 174 THR A N 1
ATOM 1369 C CA . THR A 1 174 ? -13.570 2.503 -0.169 1.00 79.69 174 THR A CA 1
ATOM 1370 C C . THR A 1 174 ? -14.872 2.056 0.471 1.00 79.69 174 THR A C 1
ATOM 1372 O O . THR A 1 174 ? -15.125 0.861 0.605 1.00 79.69 174 THR A O 1
ATOM 1375 N N . GLY A 1 175 ? -15.730 3.015 0.814 1.00 75.81 175 GLY A N 1
ATOM 1376 C CA . GLY A 1 175 ? -17.102 2.735 1.233 1.00 75.81 175 GLY A CA 1
ATOM 1377 C C . GLY A 1 175 ? -18.033 2.452 0.047 1.00 75.81 175 GLY A C 1
ATOM 1378 O O . GLY A 1 175 ? -17.657 2.608 -1.115 1.00 75.81 175 GLY A O 1
ATOM 1379 N N . ALA A 1 176 ? -19.293 2.120 0.341 1.00 70.38 176 ALA A N 1
ATOM 1380 C CA . ALA A 1 176 ? -20.313 1.753 -0.652 1.00 70.38 176 ALA A CA 1
ATOM 1381 C C . ALA A 1 176 ? -20.576 2.808 -1.753 1.00 70.38 176 ALA A C 1
ATOM 1383 O O . ALA A 1 176 ? -21.104 2.476 -2.809 1.00 70.38 176 ALA A O 1
ATOM 1384 N N . GLY A 1 177 ? -20.211 4.073 -1.521 1.00 68.19 177 GLY A N 1
ATOM 1385 C CA . GLY A 1 177 ? -20.355 5.170 -2.486 1.00 68.19 177 GLY A CA 1
ATOM 1386 C C . GLY A 1 177 ? -19.113 5.459 -3.338 1.00 68.19 177 GLY A C 1
ATOM 1387 O O . GLY A 1 177 ? -19.074 6.505 -3.974 1.00 68.19 177 GLY A O 1
ATOM 1388 N N . GLY A 1 178 ? -18.074 4.616 -3.298 1.00 68.88 178 GLY A N 1
ATOM 1389 C CA . GLY A 1 178 ? -16.820 4.837 -4.038 1.00 68.88 178 GLY A CA 1
ATOM 1390 C C . GLY A 1 178 ? -15.884 5.889 -3.425 1.00 68.88 178 GLY A C 1
ATOM 1391 O O . GLY A 1 178 ? -14.794 6.128 -3.938 1.00 68.88 178 GLY A O 1
ATOM 1392 N N . ASN A 1 179 ? -16.271 6.496 -2.301 1.00 75.50 179 ASN A N 1
ATOM 1393 C CA . ASN A 1 179 ? -15.414 7.404 -1.543 1.00 75.50 179 ASN A CA 1
ATOM 1394 C C . ASN A 1 179 ? -14.400 6.608 -0.715 1.00 75.50 179 ASN A C 1
ATOM 1396 O O . ASN A 1 179 ? -14.765 5.628 -0.060 1.00 75.50 179 ASN A O 1
ATOM 1400 N N . ALA A 1 180 ? -13.145 7.058 -0.698 1.00 77.06 180 ALA A N 1
ATOM 1401 C CA . ALA A 1 180 ? -12.134 6.509 0.196 1.00 77.06 180 ALA A CA 1
ATOM 1402 C C . ALA A 1 180 ? -12.459 6.910 1.643 1.00 77.06 180 ALA A C 1
ATOM 1404 O O . ALA A 1 180 ? -12.545 8.095 1.966 1.00 77.06 180 ALA A O 1
ATOM 1405 N N . ILE A 1 181 ? -12.683 5.913 2.496 1.00 82.88 181 ILE A N 1
ATOM 1406 C CA . ILE A 1 181 ? -13.012 6.093 3.917 1.00 82.88 181 ILE A CA 1
ATOM 1407 C C . ILE A 1 181 ? -11.772 5.962 4.806 1.00 82.88 181 ILE A C 1
ATOM 1409 O O . ILE A 1 181 ? -11.739 6.498 5.913 1.00 82.88 181 ILE A O 1
ATOM 1413 N N . GLY A 1 182 ? -10.734 5.292 4.306 1.00 84.88 182 GLY A N 1
ATOM 1414 C CA . GLY A 1 182 ? -9.500 5.083 5.038 1.00 84.88 182 GLY A CA 1
ATOM 1415 C C . GLY A 1 182 ? -8.395 4.465 4.194 1.00 84.88 182 GLY A C 1
ATOM 1416 O O . GLY A 1 182 ? -8.522 4.281 2.981 1.00 84.88 182 GLY A O 1
ATOM 1417 N N . LEU A 1 183 ? -7.299 4.172 4.871 1.00 87.56 183 LEU A N 1
ATOM 1418 C CA . LEU A 1 183 ? -6.041 3.686 4.337 1.00 87.56 183 LEU A CA 1
ATOM 1419 C C . LEU A 1 183 ? -5.512 2.617 5.291 1.00 87.56 183 LEU A C 1
ATOM 1421 O O . LEU A 1 183 ? -5.517 2.824 6.501 1.00 87.56 183 LEU A O 1
ATOM 1425 N N . VAL A 1 184 ? -5.061 1.492 4.761 1.00 87.88 184 VAL A N 1
ATOM 1426 C CA . VAL A 1 184 ? -4.454 0.409 5.544 1.00 87.88 184 VAL A CA 1
ATOM 1427 C C . VAL A 1 184 ? -3.133 0.022 4.899 1.00 87.88 184 VAL A C 1
ATOM 1429 O O . VAL A 1 184 ? -3.042 0.058 3.672 1.00 87.88 184 VAL A O 1
ATOM 1432 N N . GLY A 1 185 ? -2.121 -0.312 5.690 1.00 84.69 185 GLY A N 1
ATOM 1433 C CA . GLY A 1 185 ? -0.793 -0.690 5.203 1.00 84.69 185 GLY A CA 1
ATOM 1434 C C . GLY A 1 185 ? 0.068 -1.327 6.273 1.00 84.69 185 GLY A C 1
ATOM 1435 O O . GLY A 1 185 ? -0.472 -1.581 7.370 1.00 84.69 185 GLY A O 1
#